Protein AF-A0A537SN67-F1 (afdb_monomer_lite)

Secondary structure (DSSP, 8-state):
---------------PPP--------PPP-PPPPPPPPHHHHHHHHHHHHTT-SPPPPHHHHHHHHHHHHHH-SS---SS--SSHHHHHHHHHHHTTS-HHHHHHHHHHHHTT--SHHHHHHH-HHHHHHHSTTSTTHHHHHHHHHHHHHHHHHHHTTS--SSHHHHHTSTT--HHHHHHHIIIII-

Foldseek 3Di:
DDDDDDDDDDDDDDDDDDPDPPPPPDDPPPPPDPPDDDPVRVVVVVVCVVVVNDDDDDPVRVVVVVVVVCVVPVDDADLADADALLLLLLLLLLCVPHDSVLSNVLSVVVCVQPNFLVSLLVCDLVNQLVSSVSGPPSNQSSVQSNQQSVCCVPPVVRDDDQDQVSQCPRRSGHSVSSVVSNVRRPD

Radius of gyration: 32.55 Å; chains: 1; bounding box: 56×73×98 Å

Structure (mmCIF, N/CA/C/O backbone):
data_AF-A0A537SN67-F1
#
_entry.id   AF-A0A537SN67-F1
#
loop_
_atom_site.group_PDB
_atom_site.id
_atom_site.type_symbol
_atom_site.label_atom_id
_atom_site.label_alt_id
_atom_site.label_comp_id
_atom_site.label_asym_id
_atom_site.label_entity_id
_atom_site.label_seq_id
_atom_site.pdbx_PDB_ins_code
_atom_site.Cartn_x
_atom_site.Cartn_y
_atom_site.Cartn_z
_atom_site.occupancy
_atom_site.B_iso_or_equiv
_atom_site.auth_seq_id
_atom_site.auth_comp_id
_atom_site.auth_asym_id
_atom_site.auth_atom_id
_atom_site.pdbx_PDB_model_num
ATOM 1 N N . MET A 1 1 ? -25.929 -53.565 -78.609 1.00 39.03 1 MET A N 1
ATOM 2 C CA . MET A 1 1 ? -25.139 -54.013 -79.779 1.00 39.03 1 MET A CA 1
ATOM 3 C C . MET A 1 1 ? -23.723 -53.459 -79.636 1.00 39.03 1 MET A C 1
ATOM 5 O O . MET A 1 1 ? -23.599 -52.264 -79.447 1.00 39.03 1 MET A O 1
ATOM 9 N N . ALA A 1 2 ? -22.722 -54.333 -79.431 1.00 38.22 2 ALA A N 1
ATOM 10 C CA . ALA A 1 2 ? -21.562 -54.530 -80.333 1.00 38.22 2 ALA A CA 1
ATOM 11 C C . ALA A 1 2 ? -20.516 -53.381 -80.248 1.00 38.22 2 ALA A C 1
ATOM 13 O O . ALA A 1 2 ? -20.870 -52.252 -80.522 1.00 38.22 2 ALA A O 1
ATOM 14 N N . ARG A 1 3 ? -19.223 -53.515 -79.904 1.00 35.84 3 ARG A N 1
ATOM 15 C CA . ARG A 1 3 ? -18.213 -54.598 -79.804 1.00 35.84 3 ARG A CA 1
ATOM 16 C C . ARG A 1 3 ? -17.117 -54.115 -78.819 1.00 35.84 3 ARG A C 1
ATOM 18 O O . ARG A 1 3 ? -16.744 -52.952 -78.856 1.00 35.84 3 ARG A O 1
ATOM 25 N N . LYS A 1 4 ? -16.708 -54.894 -77.808 1.00 40.19 4 LYS A N 1
ATOM 26 C CA . LYS A 1 4 ? -15.432 -55.654 -77.723 1.00 40.19 4 LYS A CA 1
ATOM 27 C C . LYS A 1 4 ? -14.259 -55.130 -78.577 1.00 40.19 4 LYS A C 1
ATOM 29 O O . LYS A 1 4 ? -14.259 -55.380 -79.774 1.00 40.19 4 LYS A O 1
ATOM 34 N N . THR A 1 5 ? -13.202 -54.635 -77.916 1.00 40.94 5 THR A N 1
ATOM 35 C CA . THR A 1 5 ? -11.788 -54.859 -78.312 1.00 40.94 5 THR A CA 1
ATOM 36 C C . THR A 1 5 ? -10.879 -54.805 -77.061 1.00 40.94 5 THR A C 1
ATOM 38 O O . THR A 1 5 ? -11.238 -54.115 -76.107 1.00 40.94 5 THR A O 1
ATOM 41 N N . PRO A 1 6 ? -9.782 -55.590 -76.981 1.00 47.44 6 PRO A N 1
ATOM 42 C CA . PRO A 1 6 ? -9.340 -56.199 -75.728 1.00 47.44 6 PRO A CA 1
ATOM 43 C C . PRO A 1 6 ? -8.046 -55.636 -75.113 1.00 47.44 6 PRO A C 1
ATOM 45 O O . PRO A 1 6 ? -7.268 -54.911 -75.727 1.00 47.44 6 PRO A O 1
ATOM 48 N N . ARG A 1 7 ? -7.825 -56.096 -73.874 1.00 38.69 7 ARG A N 1
ATOM 49 C CA . ARG A 1 7 ? -6.590 -56.101 -73.077 1.00 38.69 7 ARG A CA 1
ATOM 50 C C . ARG A 1 7 ? -5.308 -56.292 -73.899 1.00 38.69 7 ARG A C 1
ATOM 52 O O . ARG A 1 7 ? -5.177 -57.275 -74.624 1.00 38.69 7 ARG A O 1
ATOM 59 N N . ARG A 1 8 ? -4.294 -55.475 -73.598 1.00 36.38 8 ARG A N 1
ATOM 60 C CA . ARG A 1 8 ? -2.883 -55.795 -73.848 1.00 36.38 8 ARG A CA 1
ATOM 61 C C . ARG A 1 8 ? -2.136 -55.820 -72.517 1.00 36.38 8 ARG A C 1
ATOM 63 O O . ARG A 1 8 ? -2.048 -54.817 -71.818 1.00 36.38 8 ARG A O 1
ATOM 70 N N . ALA A 1 9 ? -1.657 -57.005 -72.153 1.00 43.06 9 ALA A N 1
ATOM 71 C CA . ALA A 1 9 ? -0.788 -57.227 -71.011 1.00 43.06 9 ALA A CA 1
ATOM 72 C C . ALA A 1 9 ? 0.639 -56.774 -71.347 1.00 43.06 9 ALA A C 1
ATOM 74 O O . ALA A 1 9 ? 1.187 -57.167 -72.376 1.00 43.06 9 ALA A O 1
ATOM 75 N N . THR A 1 10 ? 1.269 -56.014 -70.453 1.00 41.34 10 THR A N 1
ATOM 76 C CA . THR A 1 10 ? 2.716 -55.768 -70.479 1.00 41.34 10 THR A CA 1
ATOM 77 C C . THR A 1 10 ? 3.308 -56.007 -69.095 1.00 41.34 10 THR A C 1
ATOM 79 O O . THR A 1 10 ? 3.126 -55.223 -68.171 1.00 41.34 10 THR A O 1
ATOM 82 N N . ARG A 1 11 ? 3.968 -57.168 -69.000 1.00 39.06 11 ARG A N 1
ATOM 83 C CA . ARG A 1 11 ? 5.121 -57.554 -68.168 1.00 39.06 11 ARG A CA 1
ATOM 84 C C . ARG A 1 11 ? 5.431 -56.708 -66.921 1.00 39.06 11 ARG A C 1
ATOM 86 O O . ARG A 1 11 ? 5.915 -55.584 -67.007 1.00 39.06 11 ARG A O 1
ATOM 93 N N . ARG A 1 12 ? 5.322 -57.381 -65.766 1.00 41.31 12 ARG A N 1
ATOM 94 C CA . ARG A 1 12 ? 6.076 -57.119 -64.526 1.00 41.31 12 ARG A CA 1
ATOM 95 C C . ARG A 1 12 ? 7.546 -56.817 -64.846 1.00 41.31 12 ARG A C 1
ATOM 97 O O . ARG A 1 12 ? 8.251 -57.681 -65.358 1.00 41.31 12 ARG A O 1
ATOM 104 N N . SER A 1 13 ? 8.008 -55.641 -64.438 1.00 37.75 13 SER A N 1
ATOM 105 C CA . SER A 1 13 ? 9.406 -55.387 -64.098 1.00 37.75 13 SER A CA 1
ATOM 106 C C . SER A 1 13 ? 9.424 -54.836 -62.677 1.00 37.75 13 SER A C 1
ATOM 108 O O . SER A 1 13 ? 8.844 -53.789 -62.389 1.00 37.75 13 SER A O 1
ATOM 110 N N . ALA A 1 14 ? 9.998 -55.615 -61.763 1.00 42.34 14 ALA A N 1
ATOM 111 C CA . ALA A 1 14 ? 10.123 -55.281 -60.356 1.00 42.34 14 ALA A CA 1
ATOM 112 C C . ALA A 1 14 ? 11.082 -54.094 -60.197 1.00 42.34 14 ALA A C 1
ATOM 114 O O . ALA A 1 14 ? 12.299 -54.245 -60.295 1.00 42.34 14 ALA A O 1
ATOM 115 N N . ARG A 1 15 ? 10.538 -52.901 -59.938 1.00 37.16 15 ARG A N 1
ATOM 116 C CA . ARG A 1 15 ? 11.338 -51.729 -59.578 1.00 37.16 15 ARG A CA 1
ATOM 117 C C . ARG A 1 15 ? 11.555 -51.729 -58.064 1.00 37.16 15 ARG A C 1
ATOM 119 O O . ARG A 1 15 ? 10.638 -51.502 -57.283 1.00 37.16 15 ARG A O 1
ATOM 126 N N . LYS A 1 16 ? 12.789 -52.049 -57.676 1.00 37.72 16 LYS A N 1
ATOM 127 C CA . LYS A 1 16 ? 13.327 -52.048 -56.311 1.00 37.72 16 LYS A CA 1
ATOM 128 C C . LYS A 1 16 ? 13.105 -50.663 -55.678 1.00 37.72 16 LYS A C 1
ATOM 130 O O . LYS A 1 16 ? 13.620 -49.670 -56.187 1.00 37.72 16 LYS A O 1
ATOM 135 N N . ALA A 1 17 ? 12.320 -50.594 -54.604 1.00 41.12 17 ALA A N 1
ATOM 136 C CA . ALA A 1 17 ? 12.091 -49.356 -53.861 1.00 41.12 17 ALA A CA 1
ATOM 137 C C . ALA A 1 17 ? 13.405 -48.872 -53.209 1.00 41.12 17 ALA A C 1
ATOM 139 O O . ALA A 1 17 ? 14.113 -49.688 -52.607 1.00 41.12 17 ALA A O 1
ATOM 140 N N . PRO A 1 18 ? 13.760 -47.578 -53.296 1.00 38.88 18 PRO A N 1
ATOM 141 C CA . PRO A 1 18 ? 14.920 -47.059 -52.589 1.00 38.88 18 PRO A CA 1
ATOM 142 C C . PRO A 1 18 ? 14.617 -47.009 -51.087 1.00 38.88 18 PRO A C 1
ATOM 144 O O . PRO A 1 18 ? 13.662 -46.365 -50.649 1.00 38.88 18 PRO A O 1
ATOM 147 N N . ARG A 1 19 ? 15.448 -47.696 -50.293 1.00 39.50 19 ARG A N 1
ATOM 148 C CA . ARG A 1 19 ? 15.493 -47.572 -48.831 1.00 39.50 19 ARG A CA 1
ATOM 149 C C . ARG A 1 19 ? 15.779 -46.108 -48.478 1.00 39.50 19 ARG A C 1
ATOM 151 O O . ARG A 1 19 ? 16.928 -45.681 -48.537 1.00 39.50 19 ARG A O 1
ATOM 15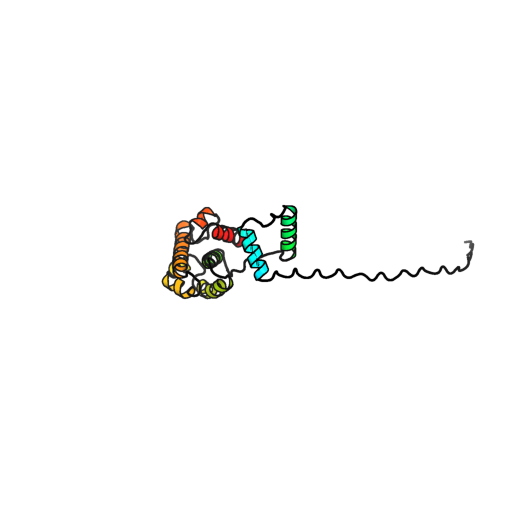8 N N . ARG A 1 20 ? 14.749 -45.339 -48.113 1.00 37.59 20 ARG A N 1
ATOM 159 C CA . ARG A 1 20 ? 14.935 -44.052 -47.432 1.00 37.59 20 ARG A CA 1
ATOM 160 C C . ARG A 1 20 ? 15.276 -44.351 -45.979 1.00 37.59 20 ARG A C 1
ATOM 162 O O . ARG A 1 20 ? 14.452 -44.843 -45.216 1.00 37.59 20 ARG A O 1
ATOM 169 N N . THR A 1 21 ? 16.537 -44.103 -45.664 1.00 37.81 21 THR A N 1
ATOM 170 C CA . THR A 1 21 ? 17.123 -44.017 -44.332 1.00 37.81 21 THR A CA 1
ATOM 171 C C . THR A 1 21 ? 16.185 -43.262 -43.396 1.00 37.81 21 THR A C 1
ATOM 173 O O . THR A 1 21 ? 15.782 -42.136 -43.690 1.00 37.81 21 THR A O 1
ATOM 176 N N . ALA A 1 22 ? 15.833 -43.888 -42.273 1.00 37.50 22 ALA A N 1
ATOM 177 C CA . ALA A 1 22 ? 15.136 -43.226 -41.185 1.00 37.50 22 ALA A CA 1
ATOM 178 C C . ALA A 1 22 ? 15.992 -42.039 -40.718 1.00 37.50 22 ALA A C 1
ATOM 180 O O . ALA A 1 22 ? 17.026 -42.219 -40.079 1.00 37.50 22 ALA A O 1
ATOM 181 N N . GLN A 1 23 ? 15.586 -40.820 -41.076 1.00 41.09 23 GLN A N 1
ATOM 182 C CA . GLN A 1 23 ? 16.089 -39.620 -40.427 1.00 41.09 23 GLN A CA 1
ATOM 183 C C . GLN A 1 23 ? 15.572 -39.658 -38.992 1.00 41.09 23 GLN A C 1
ATOM 185 O O . GLN A 1 23 ? 14.413 -39.357 -38.721 1.00 41.09 23 GLN A O 1
ATOM 190 N N . THR A 1 24 ? 16.436 -40.066 -38.068 1.00 37.88 24 THR A N 1
ATOM 191 C CA . THR A 1 24 ? 16.262 -39.815 -36.641 1.00 37.88 24 THR A CA 1
ATOM 192 C C . THR A 1 24 ? 16.023 -38.323 -36.446 1.00 37.88 24 THR A C 1
ATOM 194 O O . THR A 1 24 ? 16.948 -37.517 -36.562 1.00 37.88 24 THR A O 1
ATOM 197 N N . LEU A 1 25 ? 14.770 -37.961 -36.171 1.00 39.84 25 LEU A N 1
ATOM 198 C CA . LEU A 1 25 ? 14.368 -36.642 -35.704 1.00 39.84 25 LEU A CA 1
ATOM 199 C C . LEU A 1 25 ? 15.180 -36.331 -34.441 1.00 39.84 25 LEU A C 1
ATOM 201 O O . LEU A 1 25 ? 14.896 -36.848 -33.359 1.00 39.84 25 LEU A O 1
ATOM 205 N N . ARG A 1 26 ? 16.231 -35.512 -34.575 1.00 39.78 26 ARG A N 1
ATOM 206 C CA . ARG A 1 26 ? 16.936 -34.953 -33.418 1.00 39.78 26 ARG A CA 1
ATOM 207 C C . ARG A 1 26 ? 15.924 -34.093 -32.671 1.00 39.78 26 ARG A C 1
ATOM 209 O O . ARG A 1 26 ? 15.532 -33.034 -33.155 1.00 39.78 26 ARG A O 1
ATOM 216 N N . ARG A 1 27 ? 15.496 -34.565 -31.497 1.00 37.56 27 ARG A N 1
ATOM 217 C CA . ARG A 1 27 ? 14.732 -33.766 -30.532 1.00 37.56 27 ARG A CA 1
ATOM 218 C C . ARG A 1 27 ? 15.497 -32.452 -30.309 1.00 37.56 27 ARG A C 1
ATOM 220 O O . ARG A 1 27 ? 16.720 -32.512 -30.135 1.00 37.56 27 ARG A O 1
ATOM 227 N N . PRO A 1 28 ? 14.836 -31.282 -30.324 1.00 41.47 28 PRO A N 1
ATOM 228 C CA . PRO A 1 28 ? 15.507 -30.042 -29.970 1.00 41.47 28 PRO A CA 1
ATOM 229 C C . PRO A 1 28 ? 16.057 -30.212 -28.553 1.00 41.47 28 PRO A C 1
ATOM 231 O O . PRO A 1 28 ? 15.323 -30.597 -27.641 1.00 41.47 28 PRO A O 1
ATOM 234 N N . ARG A 1 29 ? 17.370 -30.010 -28.381 1.00 44.22 29 ARG A N 1
ATOM 235 C CA . ARG A 1 29 ? 17.990 -30.001 -27.052 1.00 44.22 29 ARG A CA 1
ATOM 236 C C . ARG A 1 29 ? 17.211 -28.998 -26.208 1.00 44.22 29 ARG A C 1
ATOM 238 O O . ARG A 1 29 ? 17.128 -27.832 -26.594 1.00 44.22 29 ARG A O 1
ATOM 245 N N . ALA A 1 30 ? 16.657 -29.449 -25.084 1.00 43.66 30 ALA A N 1
ATOM 246 C CA . ALA A 1 30 ? 16.215 -28.552 -24.030 1.00 43.66 30 ALA A CA 1
ATOM 247 C C . ALA A 1 30 ? 17.382 -27.598 -23.751 1.00 43.66 30 ALA A C 1
ATOM 249 O O . ALA A 1 30 ? 18.450 -28.036 -23.318 1.00 43.66 30 ALA A O 1
ATOM 250 N N . ARG A 1 31 ? 17.235 -26.317 -24.112 1.00 50.09 31 ARG A N 1
ATOM 251 C CA . ARG A 1 31 ? 18.182 -25.295 -23.667 1.00 50.09 31 ARG A CA 1
ATOM 252 C C . ARG A 1 31 ? 18.112 -25.337 -22.149 1.00 50.09 31 ARG A C 1
ATOM 254 O O . ARG A 1 31 ? 17.032 -25.140 -21.596 1.00 50.09 31 ARG A O 1
ATOM 261 N N . ALA A 1 32 ? 19.234 -25.673 -21.516 1.00 46.72 32 ALA A N 1
ATOM 262 C CA . ALA A 1 32 ? 19.370 -25.610 -20.073 1.00 46.72 32 ALA A CA 1
ATOM 263 C C . ALA A 1 32 ? 18.813 -24.262 -19.601 1.00 46.72 32 ALA A C 1
ATOM 265 O O . ALA A 1 32 ? 19.106 -23.228 -20.214 1.00 46.72 32 ALA A O 1
ATOM 266 N N . ALA A 1 33 ? 17.967 -24.284 -18.568 1.00 48.12 33 ALA A N 1
ATOM 267 C CA . ALA A 1 33 ? 17.607 -23.068 -17.858 1.00 48.12 33 ALA A CA 1
ATOM 268 C C . ALA A 1 33 ? 18.915 -22.335 -17.542 1.00 48.12 33 ALA A C 1
ATOM 270 O O . ALA A 1 33 ? 19.860 -22.971 -17.076 1.00 48.12 33 ALA A O 1
ATOM 271 N N . ALA A 1 34 ? 19.006 -21.052 -17.900 1.00 53.44 34 ALA A N 1
ATOM 272 C CA . ALA A 1 34 ? 20.229 -20.285 -17.709 1.00 53.44 34 ALA A CA 1
ATOM 273 C C . ALA A 1 34 ? 20.680 -20.440 -16.253 1.00 53.44 34 ALA A C 1
ATOM 275 O O . ALA A 1 34 ? 19.927 -20.092 -15.340 1.00 53.44 34 ALA A O 1
ATOM 276 N N . GLU A 1 35 ? 21.865 -21.019 -16.044 1.00 58.19 35 GLU A N 1
ATOM 277 C CA . GLU A 1 35 ? 22.387 -21.217 -14.701 1.00 58.19 35 GLU A CA 1
ATOM 278 C C . GLU A 1 35 ? 22.510 -19.858 -14.023 1.00 58.19 35 GLU A C 1
ATOM 280 O O . GLU A 1 35 ? 23.158 -18.922 -14.499 1.00 58.19 35 GLU A O 1
ATOM 285 N N . LEU A 1 36 ? 21.805 -19.743 -12.908 1.00 58.38 36 LEU A N 1
ATOM 286 C CA . LEU A 1 36 ? 21.813 -18.566 -12.077 1.00 58.38 36 LEU A CA 1
ATOM 287 C C . LEU A 1 36 ? 23.237 -18.354 -11.539 1.00 58.38 36 LEU A C 1
ATOM 289 O O . LEU A 1 36 ? 23.762 -19.212 -10.834 1.00 58.38 36 LEU A O 1
ATOM 293 N N . LYS A 1 37 ? 23.845 -17.197 -11.845 1.00 72.06 37 LYS A N 1
ATOM 294 C CA . LYS A 1 37 ? 25.197 -16.828 -11.381 1.00 72.06 37 LYS A CA 1
ATOM 295 C C . LYS A 1 37 ? 25.352 -17.069 -9.875 1.00 72.06 37 LYS A C 1
ATOM 297 O O . LYS A 1 37 ? 24.409 -16.814 -9.114 1.00 72.06 37 LYS A O 1
ATOM 302 N N . SER A 1 38 ? 26.542 -17.503 -9.454 1.00 77.00 38 SER A N 1
ATOM 303 C CA . SER A 1 38 ? 26.877 -17.671 -8.036 1.00 77.00 38 SER A CA 1
ATOM 304 C C . SER A 1 38 ? 26.725 -16.345 -7.268 1.00 77.00 38 SER A C 1
ATOM 306 O O . SER A 1 38 ? 26.845 -15.275 -7.873 1.00 77.00 38 SER A O 1
ATOM 308 N N . PRO A 1 39 ? 26.478 -16.372 -5.946 1.00 72.94 39 PRO A N 1
ATOM 309 C CA . PRO A 1 39 ? 26.291 -15.157 -5.147 1.00 72.94 39 PRO A CA 1
ATOM 310 C C . PRO A 1 39 ? 27.434 -14.138 -5.291 1.00 72.94 39 PRO A C 1
ATOM 312 O O . PRO A 1 39 ? 27.179 -12.946 -5.447 1.00 72.94 39 PRO A O 1
ATOM 315 N N . ALA A 1 40 ? 28.685 -14.607 -5.347 1.00 76.38 40 ALA A N 1
ATOM 316 C CA . ALA A 1 40 ? 29.858 -13.758 -5.564 1.00 76.38 40 ALA A CA 1
ATOM 317 C C . ALA A 1 40 ? 29.871 -13.114 -6.964 1.00 76.38 40 ALA A C 1
ATOM 319 O O . ALA A 1 40 ? 30.150 -11.926 -7.104 1.00 76.38 40 ALA A O 1
ATOM 320 N N . ALA A 1 41 ? 29.498 -13.869 -8.004 1.00 73.88 41 ALA A N 1
ATOM 321 C CA . ALA A 1 41 ? 29.415 -13.355 -9.370 1.00 73.88 41 ALA A CA 1
ATOM 322 C C . ALA A 1 41 ? 28.243 -12.376 -9.577 1.00 73.88 41 ALA A C 1
ATOM 324 O O . ALA A 1 41 ? 28.301 -11.540 -10.478 1.00 73.88 41 ALA A O 1
ATOM 325 N N . ARG A 1 42 ? 27.183 -12.463 -8.758 1.00 73.25 42 ARG A N 1
ATOM 326 C CA . ARG A 1 42 ? 26.102 -11.462 -8.725 1.00 73.25 42 ARG A CA 1
ATOM 327 C C . ARG A 1 42 ? 26.562 -10.174 -8.055 1.00 73.25 42 ARG A C 1
ATOM 329 O O . ARG A 1 42 ? 26.471 -9.132 -8.680 1.00 73.25 42 ARG A O 1
ATOM 336 N N . SER A 1 43 ? 27.167 -10.271 -6.871 1.00 74.31 43 SER A N 1
ATOM 337 C CA . SER A 1 43 ? 27.717 -9.120 -6.142 1.00 74.31 43 SER A CA 1
ATOM 338 C C . SER A 1 43 ? 28.744 -8.338 -6.977 1.00 74.31 43 SER A C 1
ATOM 340 O O . SER A 1 43 ? 28.657 -7.116 -7.074 1.00 74.31 43 SER A O 1
ATOM 342 N N . ALA A 1 44 ? 29.656 -9.024 -7.675 1.00 74.44 44 ALA A N 1
ATOM 343 C CA . ALA A 1 44 ? 30.598 -8.377 -8.593 1.00 74.44 44 ALA A CA 1
ATOM 344 C C . ALA A 1 44 ? 29.899 -7.681 -9.779 1.00 74.44 44 ALA A C 1
ATOM 346 O O . ALA A 1 44 ? 30.308 -6.595 -10.190 1.00 74.44 44 ALA A O 1
ATOM 347 N N . ALA A 1 45 ? 28.833 -8.281 -10.319 1.00 69.75 45 ALA A N 1
ATOM 348 C CA . ALA A 1 45 ? 28.038 -7.673 -11.383 1.00 69.75 45 ALA A CA 1
ATOM 349 C C . ALA A 1 45 ? 27.238 -6.454 -10.888 1.00 69.75 45 ALA A C 1
ATOM 351 O O . ALA A 1 45 ? 27.159 -5.468 -11.613 1.00 69.75 45 ALA A O 1
ATOM 352 N N . ASP A 1 46 ? 26.708 -6.491 -9.663 1.00 73.69 46 ASP A N 1
ATOM 353 C CA . ASP A 1 46 ? 25.990 -5.375 -9.035 1.00 73.69 46 ASP A CA 1
ATOM 354 C C . ASP A 1 46 ? 26.934 -4.189 -8.773 1.00 73.69 46 ASP A C 1
ATOM 356 O O . ASP A 1 46 ? 26.595 -3.042 -9.066 1.00 73.69 46 ASP A O 1
ATOM 360 N N . HIS A 1 47 ? 28.160 -4.452 -8.305 1.00 72.19 47 HIS A N 1
ATOM 361 C CA . HIS A 1 47 ? 29.194 -3.423 -8.157 1.00 72.19 47 HIS A CA 1
ATOM 362 C C . HIS A 1 47 ? 29.621 -2.817 -9.503 1.00 72.19 47 HIS A C 1
ATOM 364 O O . HIS A 1 47 ? 29.760 -1.599 -9.610 1.00 72.19 47 HIS A O 1
ATOM 370 N N . ALA A 1 48 ? 29.775 -3.637 -10.547 1.00 68.94 48 ALA A N 1
ATOM 371 C CA . ALA A 1 48 ? 30.057 -3.153 -11.898 1.00 68.94 48 ALA A CA 1
ATOM 372 C C . ALA A 1 48 ? 28.887 -2.336 -12.485 1.00 68.94 48 ALA A C 1
ATOM 374 O O . ALA A 1 48 ? 29.116 -1.337 -13.165 1.00 68.94 48 ALA A O 1
ATOM 375 N N . ALA A 1 49 ? 27.638 -2.714 -12.186 1.00 67.75 49 ALA A N 1
ATOM 376 C CA . ALA A 1 49 ? 26.438 -1.957 -12.547 1.00 67.75 49 ALA A CA 1
ATOM 377 C C . ALA A 1 49 ? 26.421 -0.574 -11.905 1.00 67.75 49 ALA A C 1
ATOM 379 O O . ALA A 1 49 ? 26.206 0.423 -12.591 1.00 67.75 49 ALA A O 1
ATOM 380 N N . ALA A 1 50 ? 26.699 -0.516 -10.602 1.00 65.12 50 ALA A N 1
ATOM 381 C CA . ALA A 1 50 ? 26.772 0.731 -9.853 1.00 65.12 50 ALA A CA 1
ATOM 382 C C . ALA A 1 50 ? 27.891 1.656 -10.367 1.00 65.12 50 ALA A C 1
ATOM 384 O O . ALA A 1 50 ? 27.739 2.873 -10.335 1.00 65.12 50 ALA A O 1
ATOM 385 N N . ALA A 1 51 ? 28.979 1.087 -10.895 1.00 75.31 51 ALA A N 1
ATOM 386 C CA . ALA A 1 51 ? 30.070 1.819 -11.538 1.00 75.31 51 ALA A CA 1
ATOM 387 C C . ALA A 1 51 ? 29.787 2.216 -13.005 1.00 75.31 51 ALA A C 1
ATOM 389 O O . ALA A 1 51 ? 30.676 2.734 -13.677 1.00 75.31 51 ALA A O 1
ATOM 390 N N . GLY A 1 52 ? 28.582 1.954 -13.530 1.00 70.38 52 GLY A N 1
ATOM 391 C CA . GLY A 1 52 ? 28.207 2.273 -14.913 1.00 70.38 52 GLY A CA 1
ATOM 392 C C . GLY A 1 52 ? 28.878 1.391 -15.973 1.00 70.38 52 GLY A C 1
ATOM 393 O O . GLY A 1 52 ? 28.794 1.690 -17.160 1.00 70.38 52 GLY A O 1
ATOM 394 N N . ALA A 1 53 ? 29.528 0.299 -15.566 1.00 72.12 53 ALA A N 1
ATOM 395 C CA . ALA A 1 53 ? 30.330 -0.562 -16.435 1.00 72.12 53 ALA A CA 1
ATOM 396 C C . ALA A 1 53 ? 29.532 -1.709 -17.082 1.00 72.12 53 ALA A C 1
ATOM 398 O O . ALA A 1 53 ? 30.113 -2.563 -17.755 1.00 72.12 53 ALA A O 1
ATOM 399 N N . LEU A 1 54 ? 28.209 -1.771 -16.878 1.00 70.94 54 LEU A N 1
ATOM 400 C CA . LEU A 1 54 ? 27.383 -2.753 -17.574 1.00 70.94 54 LEU A CA 1
ATOM 401 C C . LEU A 1 54 ? 27.089 -2.305 -19.013 1.00 70.94 54 LEU A C 1
ATOM 403 O O . LEU A 1 54 ? 26.704 -1.152 -19.227 1.00 70.94 54 LEU A O 1
ATOM 407 N N . PRO A 1 55 ? 27.202 -3.219 -19.994 1.00 78.94 55 PRO A N 1
ATOM 408 C CA . PRO A 1 55 ? 26.800 -2.929 -21.360 1.00 78.94 55 PRO A CA 1
ATOM 409 C C . PRO A 1 55 ? 25.304 -2.605 -21.397 1.00 78.94 55 PRO A C 1
ATOM 411 O O . PRO A 1 55 ? 24.475 -3.372 -20.899 1.00 78.94 55 PRO A O 1
ATOM 414 N N . GLN A 1 56 ? 24.968 -1.456 -21.981 1.00 85.31 56 GLN A N 1
ATOM 415 C CA . GLN A 1 56 ? 23.583 -1.057 -22.214 1.00 85.31 56 GLN A CA 1
ATOM 416 C C . GLN A 1 56 ? 22.976 -1.957 -23.289 1.00 85.31 56 GLN A C 1
ATOM 418 O O . GLN A 1 56 ? 23.602 -2.198 -24.321 1.00 85.31 56 GLN A O 1
ATOM 423 N N . TRP A 1 57 ? 21.767 -2.460 -23.047 1.00 91.06 57 TRP A N 1
ATOM 424 C CA . TRP A 1 57 ? 21.066 -3.274 -24.036 1.00 91.06 57 TRP A CA 1
ATOM 425 C C . TRP A 1 57 ? 20.622 -2.417 -25.216 1.00 91.06 57 TRP A C 1
ATOM 427 O O . TRP A 1 57 ? 20.134 -1.299 -25.052 1.00 91.06 57 TRP A O 1
ATOM 437 N N . THR A 1 58 ? 20.750 -2.976 -26.411 1.00 94.50 58 THR A N 1
ATOM 438 C CA . THR A 1 58 ? 20.141 -2.421 -27.618 1.00 94.50 58 THR A CA 1
ATOM 439 C C . THR A 1 58 ? 18.618 -2.549 -27.556 1.00 94.50 58 THR A C 1
ATOM 441 O O . THR A 1 58 ? 18.074 -3.413 -26.863 1.00 94.50 58 THR A O 1
ATOM 444 N N . THR A 1 59 ? 17.903 -1.740 -28.340 1.00 95.06 59 THR A N 1
ATOM 445 C CA . THR A 1 59 ? 16.440 -1.845 -28.468 1.00 95.06 59 THR A CA 1
ATOM 446 C C . THR A 1 59 ? 15.999 -3.263 -28.848 1.00 95.06 59 THR A C 1
ATOM 448 O O . THR A 1 59 ? 15.067 -3.789 -28.249 1.00 95.06 59 THR A O 1
ATOM 451 N N . ALA A 1 60 ? 16.720 -3.924 -29.762 1.00 96.12 60 ALA A N 1
ATOM 452 C CA . ALA A 1 60 ? 16.417 -5.291 -30.187 1.00 96.12 60 ALA A CA 1
ATOM 453 C C . ALA A 1 60 ? 16.561 -6.318 -29.046 1.00 96.12 60 ALA A C 1
ATOM 455 O O . ALA A 1 60 ? 15.773 -7.258 -28.944 1.00 96.12 60 ALA A O 1
ATOM 456 N N . GLU A 1 61 ? 17.547 -6.143 -28.162 1.00 96.06 61 GLU A N 1
ATOM 457 C CA . GLU A 1 61 ? 17.718 -7.003 -26.986 1.00 96.06 61 GLU A CA 1
ATOM 458 C C . GLU A 1 61 ? 16.614 -6.774 -25.948 1.00 96.06 61 GLU A C 1
ATOM 460 O O . GLU A 1 61 ? 16.098 -7.741 -25.383 1.00 96.06 61 GLU A O 1
ATOM 465 N N . ILE A 1 62 ? 16.210 -5.516 -25.735 1.00 96.06 62 ILE A N 1
ATOM 466 C CA . ILE A 1 62 ? 15.083 -5.158 -24.863 1.00 96.06 62 ILE A CA 1
ATOM 467 C C . ILE A 1 62 ? 13.786 -5.790 -25.389 1.00 96.06 62 ILE A C 1
ATOM 469 O O . ILE A 1 62 ? 13.075 -6.457 -24.635 1.00 96.06 62 ILE A O 1
ATOM 473 N N . GLU A 1 63 ? 13.496 -5.649 -26.682 1.00 97.12 63 GLU A N 1
ATOM 474 C CA . GLU A 1 63 ? 12.320 -6.245 -27.327 1.00 97.12 63 GLU A CA 1
ATOM 475 C C . GLU A 1 63 ? 12.312 -7.774 -27.217 1.00 97.12 63 GLU A C 1
ATOM 477 O O . GLU A 1 63 ? 11.299 -8.370 -26.839 1.00 97.12 63 GLU A O 1
ATOM 482 N N . GLU A 1 64 ? 13.449 -8.424 -27.478 1.00 97.62 64 GLU A N 1
ATOM 483 C CA . GLU A 1 64 ? 13.581 -9.875 -27.337 1.00 97.62 64 GLU A CA 1
ATOM 484 C C . GLU A 1 64 ? 13.382 -10.325 -25.880 1.00 97.62 64 GLU A C 1
ATOM 486 O O . GLU A 1 64 ? 12.759 -11.364 -25.632 1.00 97.62 64 GLU A O 1
ATOM 491 N N . ALA A 1 65 ? 13.853 -9.548 -24.900 1.00 96.56 65 ALA A N 1
ATOM 492 C CA . ALA A 1 65 ? 13.611 -9.827 -23.489 1.00 96.56 65 ALA A CA 1
ATOM 493 C C . ALA A 1 65 ? 12.119 -9.735 -23.138 1.00 96.56 65 ALA A C 1
ATOM 495 O O . ALA A 1 65 ? 11.566 -10.685 -22.577 1.00 96.56 65 ALA A O 1
ATOM 496 N N . PHE A 1 66 ? 11.434 -8.658 -23.535 1.00 96.50 66 PHE A N 1
ATOM 497 C CA . PHE A 1 66 ? 9.994 -8.512 -23.302 1.00 96.50 66 PHE A CA 1
ATOM 498 C C . PHE A 1 66 ? 9.170 -9.582 -24.030 1.00 96.50 66 PHE A C 1
ATOM 500 O O . PHE A 1 66 ? 8.212 -10.106 -23.455 1.00 96.50 66 PHE A O 1
ATOM 507 N N . ARG A 1 67 ? 9.570 -9.998 -25.241 1.00 97.31 67 ARG A N 1
ATOM 508 C CA . ARG A 1 67 ? 8.950 -11.130 -25.950 1.00 97.31 67 ARG A CA 1
ATOM 509 C C . ARG A 1 67 ? 9.043 -12.420 -25.132 1.00 97.31 67 ARG A C 1
ATOM 511 O O . ARG A 1 67 ? 8.059 -13.154 -25.027 1.00 97.31 67 ARG A O 1
ATOM 518 N N . ARG A 1 68 ? 10.205 -12.702 -24.531 1.00 97.81 68 ARG A N 1
ATOM 519 C CA . ARG A 1 68 ? 10.404 -13.880 -23.667 1.00 97.81 68 ARG A CA 1
ATOM 520 C C . ARG A 1 68 ? 9.621 -13.782 -22.363 1.00 97.81 68 ARG A C 1
ATOM 522 O O . ARG A 1 68 ? 9.029 -14.780 -21.962 1.00 97.81 68 ARG A O 1
ATOM 529 N N . PHE A 1 69 ? 9.572 -12.611 -21.730 1.00 97.25 69 PHE A N 1
ATOM 530 C CA . PHE A 1 69 ? 8.771 -12.401 -20.521 1.00 97.25 69 PHE A CA 1
ATOM 531 C C . PHE A 1 69 ? 7.285 -12.630 -20.787 1.00 97.25 69 PHE A C 1
ATOM 533 O O . PHE A 1 69 ? 6.659 -13.395 -20.058 1.00 97.25 69 PHE A O 1
ATOM 540 N N . LYS A 1 70 ? 6.753 -12.075 -21.883 1.00 95.75 70 LYS A N 1
ATOM 541 C CA . LYS A 1 70 ? 5.365 -12.299 -22.307 1.00 95.75 70 LYS A CA 1
ATOM 542 C C . LYS A 1 70 ? 5.078 -13.773 -22.601 1.00 95.75 70 LYS A C 1
ATOM 544 O O . LYS A 1 70 ? 4.021 -14.269 -22.236 1.00 95.75 70 LYS A O 1
ATOM 549 N N . ALA A 1 71 ? 6.011 -14.492 -23.228 1.00 96.38 71 ALA A N 1
ATOM 550 C CA . ALA A 1 71 ? 5.851 -15.927 -23.473 1.00 96.38 71 ALA A CA 1
ATOM 551 C C . ALA A 1 71 ? 5.868 -16.759 -22.175 1.00 96.38 71 ALA A C 1
ATOM 553 O O . ALA A 1 71 ? 5.150 -17.749 -22.079 1.00 96.38 71 ALA A O 1
ATOM 554 N N . ALA A 1 72 ? 6.679 -16.369 -21.186 1.00 96.88 72 ALA A N 1
ATOM 555 C CA . ALA A 1 72 ? 6.792 -17.074 -19.910 1.00 96.88 72 ALA A CA 1
ATOM 556 C C . ALA A 1 72 ? 5.621 -16.782 -18.955 1.00 96.88 72 ALA A C 1
ATOM 558 O O . ALA A 1 72 ? 5.165 -17.679 -18.250 1.00 96.88 72 ALA A O 1
ATOM 559 N N . ARG A 1 73 ? 5.142 -15.533 -18.915 1.00 93.88 73 ARG A N 1
ATOM 560 C CA . ARG A 1 73 ? 3.999 -15.084 -18.106 1.00 93.88 73 ARG A CA 1
ATOM 561 C C . ARG A 1 73 ? 3.125 -14.153 -18.961 1.00 93.88 73 ARG A C 1
ATOM 563 O O . ARG A 1 73 ? 3.369 -12.949 -18.961 1.00 93.88 73 ARG A O 1
ATOM 570 N N . PRO A 1 74 ? 2.131 -14.693 -19.693 1.00 93.81 74 PRO A N 1
ATOM 571 C CA . PRO A 1 74 ? 1.277 -13.899 -20.583 1.00 93.81 74 PRO A CA 1
ATOM 572 C C . PRO A 1 74 ? 0.449 -12.831 -19.862 1.00 93.81 74 PRO A C 1
ATOM 574 O O . PRO A 1 74 ? 0.259 -11.742 -20.395 1.00 93.81 74 PRO A O 1
ATOM 577 N N . GLU A 1 75 ? 0.005 -13.137 -18.642 1.00 90.31 75 GLU A N 1
ATOM 578 C CA . GLU A 1 75 ? -0.804 -12.256 -17.796 1.00 90.31 75 GLU A CA 1
ATOM 579 C C . GLU A 1 75 ? -0.143 -12.120 -16.415 1.00 90.31 75 GLU A C 1
ATOM 581 O O . GLU A 1 75 ? -0.537 -12.799 -15.460 1.00 90.31 75 GLU A O 1
ATOM 586 N N . PRO A 1 76 ? 0.927 -11.314 -16.286 1.00 90.00 76 PRO A N 1
ATOM 587 C CA . PRO A 1 76 ? 1.543 -11.075 -14.991 1.00 90.00 76 PRO A CA 1
ATOM 588 C C . PRO A 1 76 ? 0.563 -10.312 -14.090 1.00 90.00 76 PRO A C 1
ATOM 590 O O . PRO A 1 76 ? -0.032 -9.320 -14.503 1.00 90.00 76 PRO A O 1
ATOM 593 N N . LYS A 1 77 ? 0.407 -10.775 -12.848 1.00 89.19 77 LYS A N 1
ATOM 594 C CA . LYS A 1 77 ? -0.443 -10.151 -11.825 1.00 89.19 77 LYS A CA 1
ATOM 595 C C . LYS A 1 77 ? 0.409 -9.765 -10.619 1.00 89.19 77 LYS A C 1
ATOM 597 O O . LYS A 1 77 ? 1.435 -10.402 -10.372 1.00 89.19 77 LYS A O 1
ATOM 602 N N . GLY A 1 78 ? -0.011 -8.728 -9.896 1.00 89.50 78 GLY A N 1
ATOM 603 C CA . GLY A 1 78 ? 0.593 -8.369 -8.612 1.00 89.50 78 GLY A CA 1
ATOM 604 C C . GLY A 1 78 ? 0.380 -9.464 -7.562 1.00 89.50 78 GLY A C 1
ATOM 605 O O . GLY A 1 78 ? -0.563 -10.246 -7.665 1.00 89.50 78 GLY A O 1
ATOM 606 N N . GLU A 1 79 ? 1.259 -9.518 -6.561 1.00 94.31 79 GLU A N 1
ATOM 607 C CA . GLU A 1 79 ? 1.236 -10.555 -5.514 1.00 94.31 79 GLU A CA 1
ATOM 608 C C . GLU A 1 79 ? 0.479 -10.119 -4.251 1.00 94.31 79 GLU A C 1
ATOM 610 O O . GLU A 1 79 ? 0.159 -10.946 -3.400 1.00 94.31 79 GLU A O 1
ATOM 615 N N . LEU A 1 80 ? 0.175 -8.825 -4.121 1.00 97.25 80 LEU A N 1
ATOM 616 C CA . LEU A 1 80 ? -0.551 -8.279 -2.979 1.00 97.25 80 LEU A CA 1
ATOM 617 C C . LEU A 1 80 ? -2.031 -8.665 -3.036 1.00 97.25 80 LEU A C 1
ATOM 619 O O . LEU A 1 80 ? -2.730 -8.342 -3.998 1.00 97.25 80 LEU A O 1
ATOM 623 N N . GLU A 1 81 ? -2.519 -9.305 -1.980 1.00 96.69 81 GLU A N 1
ATOM 624 C CA . GLU A 1 81 ? -3.919 -9.702 -1.851 1.00 96.69 81 GLU A CA 1
ATOM 625 C C . GLU A 1 81 ? -4.801 -8.491 -1.527 1.00 96.69 81 GLU A C 1
ATOM 627 O O . GLU A 1 81 ? -4.537 -7.721 -0.600 1.00 96.69 81 GLU A O 1
ATOM 632 N N . HIS A 1 82 ? -5.863 -8.321 -2.310 1.00 97.12 82 HIS A N 1
ATOM 633 C CA . HIS A 1 82 ? -6.820 -7.227 -2.192 1.00 97.12 82 HIS A CA 1
ATOM 634 C C . HIS A 1 82 ? -8.170 -7.644 -2.787 1.00 97.12 82 HIS A C 1
ATOM 636 O O . HIS A 1 82 ? -8.238 -8.546 -3.620 1.00 97.12 82 HIS A O 1
ATOM 642 N N . ILE A 1 83 ? -9.244 -6.978 -2.364 1.00 95.88 83 ILE A N 1
ATOM 643 C CA . ILE A 1 83 ? -10.624 -7.278 -2.795 1.00 95.88 83 ILE A CA 1
ATOM 644 C C . ILE A 1 83 ? -11.277 -6.119 -3.553 1.00 95.88 83 ILE A C 1
ATOM 646 O O . ILE A 1 83 ? -12.284 -6.298 -4.229 1.00 95.88 83 ILE A O 1
ATOM 650 N N . ASN A 1 84 ? -10.723 -4.914 -3.423 1.00 97.50 84 ASN A N 1
ATOM 651 C CA . ASN A 1 84 ? -11.225 -3.688 -4.033 1.00 97.50 84 ASN A CA 1
ATOM 652 C C . ASN A 1 84 ? -10.075 -2.658 -4.175 1.00 97.50 84 ASN A C 1
ATOM 654 O O . ASN A 1 84 ? -8.997 -2.866 -3.604 1.00 97.50 84 ASN A O 1
ATOM 658 N N . PRO A 1 85 ? -10.272 -1.532 -4.887 1.00 98.25 85 PRO A N 1
ATOM 659 C CA . PRO A 1 85 ? -9.222 -0.525 -5.073 1.00 98.25 85 PRO A CA 1
ATOM 660 C C . PRO A 1 85 ? -8.666 0.069 -3.770 1.00 98.25 85 PRO A C 1
ATOM 662 O O . PRO A 1 85 ? -7.479 0.382 -3.691 1.00 98.25 85 PRO A O 1
ATOM 665 N N . PHE A 1 86 ? -9.493 0.211 -2.730 1.00 98.69 86 PHE A N 1
ATOM 666 C CA . PHE A 1 86 ? -9.052 0.757 -1.444 1.00 98.69 86 PHE A CA 1
ATOM 667 C C . PHE A 1 86 ? -8.128 -0.211 -0.701 1.00 98.69 86 PHE A C 1
ATOM 669 O O . PHE A 1 86 ? -7.046 0.170 -0.262 1.00 98.69 86 PHE A O 1
ATOM 676 N N . THR A 1 87 ? -8.508 -1.483 -0.615 1.00 98.50 87 THR A N 1
ATOM 677 C CA . THR A 1 87 ? -7.671 -2.528 -0.008 1.00 98.50 87 THR A CA 1
ATOM 678 C C . THR A 1 87 ? -6.366 -2.736 -0.778 1.00 98.50 87 THR A C 1
ATOM 680 O O . THR A 1 87 ? -5.330 -2.941 -0.147 1.00 98.50 87 THR A O 1
ATOM 683 N N . LEU A 1 88 ? -6.361 -2.567 -2.110 1.00 98.44 88 LEU A N 1
ATOM 684 C CA . LEU A 1 88 ? -5.122 -2.510 -2.894 1.00 98.44 88 LEU A CA 1
ATOM 685 C C . LEU A 1 88 ? -4.246 -1.328 -2.466 1.00 98.44 88 LEU A C 1
ATOM 687 O O . LEU A 1 88 ? -3.068 -1.520 -2.176 1.00 98.44 88 LEU A O 1
ATOM 691 N N . LEU A 1 89 ? -4.805 -0.115 -2.410 1.00 98.62 89 LEU A N 1
ATOM 692 C CA . LEU A 1 89 ? -4.069 1.079 -1.988 1.00 98.62 89 LEU A CA 1
ATOM 693 C C . LEU A 1 89 ? -3.428 0.872 -0.608 1.00 98.62 89 LEU A C 1
ATOM 695 O O . LEU A 1 89 ? -2.237 1.131 -0.435 1.00 98.62 89 LEU A O 1
ATOM 699 N N . VAL A 1 90 ? -4.189 0.340 0.351 1.00 98.56 90 VAL A N 1
ATOM 700 C CA . VAL A 1 90 ? -3.685 0.011 1.689 1.00 98.56 90 VAL A CA 1
ATOM 701 C C . VAL A 1 90 ? -2.544 -1.008 1.612 1.00 98.56 90 VAL A C 1
ATOM 703 O O . VAL A 1 90 ? -1.492 -0.781 2.209 1.00 98.56 90 VAL A O 1
ATOM 706 N N . ALA A 1 91 ? -2.703 -2.097 0.855 1.00 98.50 91 ALA A N 1
ATOM 707 C CA . ALA A 1 91 ? -1.672 -3.124 0.709 1.00 98.50 91 ALA A CA 1
ATOM 708 C C . ALA A 1 91 ? -0.370 -2.564 0.103 1.00 98.50 91 ALA A C 1
ATOM 710 O O . ALA A 1 91 ? 0.719 -2.860 0.597 1.00 98.50 91 ALA A O 1
ATOM 711 N N . VAL A 1 92 ? -0.460 -1.696 -0.910 1.00 98.00 92 VAL A N 1
ATOM 712 C CA . VAL A 1 92 ? 0.715 -1.075 -1.547 1.00 98.00 92 VAL A CA 1
ATOM 713 C C . VAL A 1 92 ? 1.395 -0.070 -0.609 1.00 98.00 92 VAL A C 1
ATOM 715 O O . VAL A 1 92 ? 2.621 -0.011 -0.547 1.00 98.00 92 VAL A O 1
ATOM 718 N N . VAL A 1 93 ? 0.639 0.701 0.180 1.00 98.19 93 VAL A N 1
ATOM 719 C CA . VAL A 1 93 ? 1.227 1.577 1.214 1.00 98.19 93 VAL A CA 1
ATOM 720 C C . VAL A 1 93 ? 1.949 0.748 2.286 1.00 98.19 93 VAL A C 1
ATOM 722 O O . VAL A 1 93 ? 3.028 1.121 2.756 1.00 98.19 93 VAL A O 1
ATOM 725 N N . LEU A 1 94 ? 1.397 -0.412 2.653 1.00 98.12 94 LEU A N 1
ATOM 726 C CA . LEU A 1 94 ? 2.020 -1.328 3.607 1.00 98.12 94 LEU A CA 1
ATOM 727 C C . LEU A 1 94 ? 3.277 -2.020 3.061 1.00 98.12 94 LEU A C 1
ATOM 729 O O . LEU A 1 94 ? 4.168 -2.322 3.861 1.00 98.12 94 LEU A O 1
ATOM 733 N N . SER A 1 95 ? 3.392 -2.228 1.746 1.00 96.56 95 SER A N 1
ATOM 734 C CA . SER A 1 95 ? 4.534 -2.916 1.123 1.00 96.56 95 SER A CA 1
ATOM 735 C C . SER A 1 95 ? 5.814 -2.077 1.070 1.00 96.56 95 SER A C 1
ATOM 737 O O . SER A 1 95 ? 6.901 -2.615 0.859 1.00 96.56 95 SER A O 1
ATOM 739 N N . ALA A 1 96 ? 5.738 -0.769 1.342 1.00 92.50 96 ALA A N 1
ATOM 740 C CA . ALA A 1 96 ? 6.921 0.080 1.447 1.00 92.50 96 ALA A CA 1
ATOM 741 C C . ALA A 1 96 ? 7.915 -0.486 2.481 1.00 92.50 96 ALA A C 1
ATOM 743 O O . ALA A 1 96 ? 7.616 -0.533 3.676 1.00 92.50 96 ALA A O 1
ATOM 744 N N . GLN A 1 97 ? 9.094 -0.923 2.025 1.00 93.06 97 GLN A N 1
ATOM 745 C CA . GLN A 1 97 ? 10.116 -1.581 2.859 1.00 93.06 97 GLN A CA 1
ATOM 746 C C . GLN A 1 97 ? 9.585 -2.810 3.629 1.00 93.06 97 GLN A C 1
ATOM 748 O O . GLN A 1 97 ? 9.984 -3.074 4.762 1.00 93.06 97 GLN A O 1
ATOM 753 N N . ALA A 1 98 ? 8.665 -3.556 3.020 1.00 94.62 98 ALA A N 1
ATOM 754 C CA . ALA A 1 98 ? 8.175 -4.840 3.499 1.00 94.62 98 ALA A CA 1
ATOM 755 C C . ALA A 1 98 ? 8.124 -5.840 2.335 1.00 94.62 98 ALA A C 1
ATOM 757 O O . ALA A 1 98 ?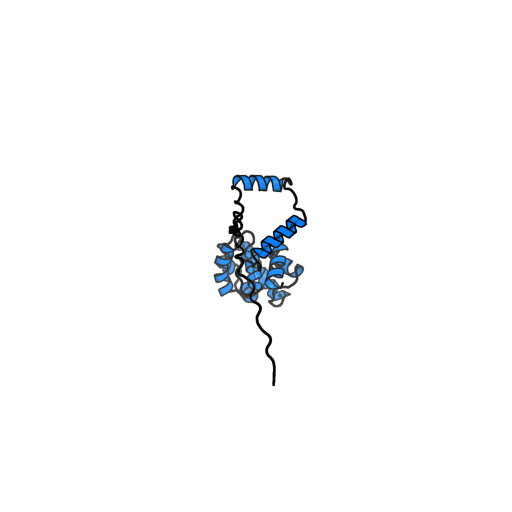 8.259 -5.464 1.173 1.00 94.62 98 ALA A O 1
ATOM 758 N N . THR A 1 99 ? 7.960 -7.121 2.649 1.00 95.62 99 THR A N 1
ATOM 759 C CA . THR A 1 99 ? 7.739 -8.157 1.637 1.00 95.62 99 THR A CA 1
ATOM 760 C C . THR A 1 99 ? 6.246 -8.355 1.413 1.00 95.62 99 THR A C 1
ATOM 762 O O . THR A 1 99 ? 5.465 -8.253 2.362 1.00 95.62 99 THR A O 1
ATOM 765 N N . ASP A 1 100 ? 5.855 -8.710 0.191 1.00 96.38 100 ASP A N 1
ATOM 766 C CA . ASP A 1 100 ? 4.450 -8.976 -0.147 1.00 96.38 100 ASP A CA 1
ATOM 767 C C . ASP A 1 100 ? 3.870 -10.096 0.733 1.00 96.38 100 ASP A C 1
ATOM 769 O O . ASP A 1 10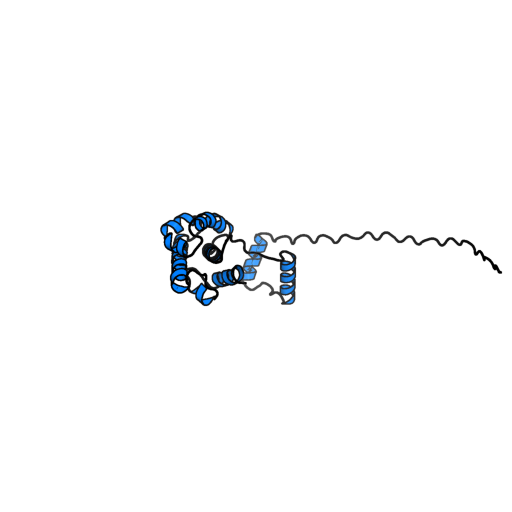0 ? 2.780 -9.957 1.281 1.00 96.38 100 ASP A O 1
ATOM 773 N N . ALA A 1 101 ? 4.660 -11.137 1.024 1.00 96.75 101 ALA A N 1
ATOM 774 C CA . ALA A 1 101 ? 4.289 -12.186 1.977 1.00 96.75 101 ALA A CA 1
ATOM 775 C C . ALA A 1 101 ? 4.022 -11.655 3.402 1.00 96.75 101 ALA A C 1
ATOM 777 O O . ALA A 1 101 ? 3.107 -12.117 4.084 1.00 96.75 101 ALA A O 1
ATOM 778 N N . GLY A 1 102 ? 4.811 -10.683 3.871 1.00 96.19 102 GLY A N 1
ATOM 779 C CA . GLY A 1 102 ? 4.601 -10.046 5.171 1.00 96.19 102 GLY A CA 1
ATOM 780 C C . GLY A 1 102 ? 3.334 -9.189 5.204 1.00 96.19 102 GLY A C 1
ATOM 781 O O . GLY A 1 102 ? 2.631 -9.180 6.215 1.00 96.19 102 GLY A O 1
ATOM 782 N N . VAL A 1 103 ? 3.022 -8.511 4.095 1.00 98.12 103 VAL A N 1
ATOM 783 C CA . VAL A 1 103 ? 1.791 -7.727 3.935 1.00 98.12 103 VAL A CA 1
ATOM 784 C C . VAL A 1 103 ? 0.571 -8.646 3.906 1.00 98.12 103 VAL A C 1
ATOM 786 O O . VAL A 1 103 ? -0.315 -8.471 4.739 1.00 98.12 103 VAL A O 1
ATOM 789 N N . ASN A 1 104 ? 0.572 -9.677 3.057 1.00 98.19 104 ASN A N 1
ATOM 790 C CA . ASN A 1 104 ? -0.530 -10.638 2.917 1.00 98.19 104 ASN A CA 1
ATOM 791 C C . ASN A 1 104 ? -0.794 -11.442 4.201 1.00 98.19 104 ASN A C 1
ATOM 793 O O . ASN A 1 104 ? -1.889 -11.946 4.412 1.00 98.19 104 ASN A O 1
ATOM 797 N N . LYS A 1 105 ? 0.180 -11.537 5.115 1.00 97.25 105 LYS A N 1
ATOM 798 C CA . LYS A 1 105 ? -0.047 -12.120 6.445 1.00 97.25 105 LYS A CA 1
ATOM 799 C C . LYS A 1 105 ? -0.831 -11.191 7.382 1.00 97.25 105 LYS A C 1
ATOM 801 O O . LYS A 1 105 ? -1.548 -11.673 8.255 1.00 97.25 105 LYS A O 1
ATOM 806 N N . ALA A 1 106 ? -0.665 -9.875 7.253 1.00 96.50 106 ALA A N 1
ATOM 807 C CA . ALA A 1 106 ? -1.271 -8.891 8.152 1.00 96.50 106 ALA A CA 1
ATOM 808 C C . ALA A 1 106 ? -2.619 -8.363 7.638 1.00 96.50 106 ALA A C 1
ATOM 810 O O . ALA A 1 106 ? -3.530 -8.105 8.428 1.00 96.50 106 ALA A O 1
ATOM 811 N N . THR A 1 107 ? -2.759 -8.198 6.321 1.00 97.88 107 THR A N 1
ATOM 812 C CA . THR A 1 107 ? -3.938 -7.585 5.702 1.00 97.88 107 THR A CA 1
ATOM 813 C C . THR A 1 107 ? -5.255 -8.338 5.917 1.00 97.88 107 THR A C 1
ATOM 815 O O . THR A 1 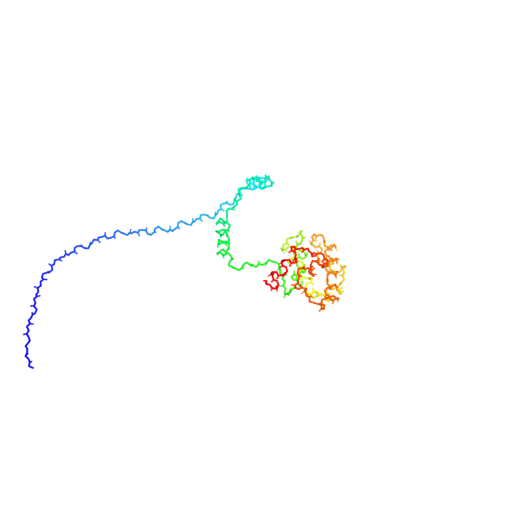107 ? -6.249 -7.639 6.098 1.00 97.88 107 THR A O 1
ATOM 818 N N . PRO A 1 108 ? -5.337 -9.684 6.013 1.00 98.12 108 PRO A N 1
ATOM 819 C CA . PRO A 1 108 ? -6.618 -10.363 6.223 1.00 98.12 108 PRO A CA 1
ATOM 820 C C . PRO A 1 108 ? -7.316 -9.934 7.519 1.00 98.12 108 PRO A C 1
ATOM 822 O O . PRO A 1 108 ? -8.508 -9.635 7.518 1.00 98.12 108 PRO A O 1
ATOM 825 N N . ALA A 1 109 ? -6.564 -9.826 8.621 1.00 97.50 109 ALA A N 1
ATOM 826 C CA . ALA A 1 109 ? -7.105 -9.384 9.906 1.00 97.50 109 ALA A CA 1
ATOM 827 C C . ALA A 1 109 ? -7.521 -7.905 9.887 1.00 97.50 109 ALA A C 1
ATOM 829 O O . ALA A 1 109 ? -8.484 -7.526 10.550 1.00 97.50 109 ALA A O 1
ATOM 830 N N . LEU A 1 110 ? -6.804 -7.070 9.128 1.00 98.25 110 LEU A N 1
ATOM 831 C CA . LEU A 1 110 ? -7.141 -5.661 8.950 1.00 98.25 110 LEU A CA 1
ATOM 832 C C . LEU A 1 110 ? -8.401 -5.485 8.095 1.00 98.25 110 LEU A C 1
ATOM 834 O O . LEU A 1 110 ? -9.319 -4.776 8.496 1.00 98.25 110 LEU A O 1
ATOM 838 N N . PH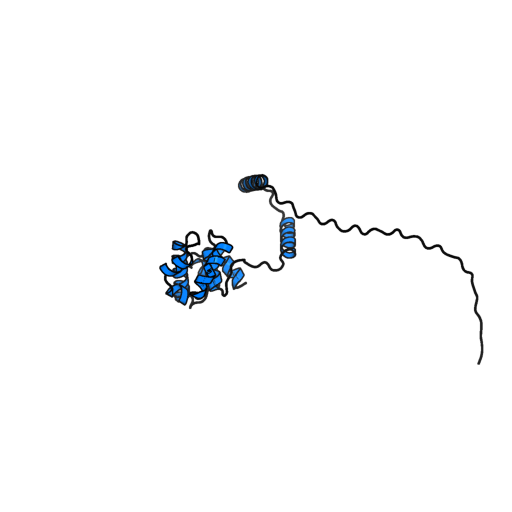E A 1 111 ? -8.474 -6.147 6.943 1.00 98.38 111 PHE A N 1
ATOM 839 C CA . PHE A 1 111 ? -9.583 -6.004 5.999 1.00 98.38 111 PHE A CA 1
ATOM 840 C C . PHE A 1 111 ? -10.872 -6.650 6.500 1.00 98.38 111 PHE A C 1
ATOM 842 O O . PHE A 1 111 ? -11.947 -6.160 6.177 1.00 98.38 111 PHE A O 1
ATOM 849 N N . ALA A 1 112 ? -10.793 -7.656 7.376 1.00 98.12 112 ALA A N 1
ATOM 850 C CA . ALA A 1 112 ? -11.970 -8.192 8.057 1.00 98.12 112 ALA A CA 1
ATOM 851 C C . ALA A 1 112 ? -12.736 -7.131 8.874 1.00 98.12 112 ALA A C 1
ATOM 853 O O . ALA A 1 112 ? -13.942 -7.263 9.071 1.00 98.12 112 ALA A O 1
ATOM 854 N N . VAL A 1 113 ? -12.051 -6.083 9.352 1.00 97.94 113 VAL A N 1
ATOM 855 C CA . VAL A 1 113 ? -12.661 -5.009 10.155 1.00 97.94 113 VAL A CA 1
ATOM 856 C C . VAL A 1 113 ? -12.696 -3.653 9.444 1.00 97.94 113 VAL A C 1
ATOM 858 O O . VAL A 1 113 ? -13.526 -2.815 9.788 1.00 97.94 113 VAL A O 1
ATOM 861 N N . ALA A 1 114 ? -11.821 -3.422 8.461 1.00 98.06 114 ALA A N 1
ATOM 862 C CA . ALA A 1 114 ? -11.672 -2.146 7.763 1.00 98.06 114 ALA A CA 1
ATOM 863 C C . ALA A 1 114 ? -11.266 -2.320 6.287 1.00 98.06 114 ALA A C 1
ATOM 865 O O . ALA A 1 114 ? -10.122 -2.094 5.896 1.00 98.06 114 ALA A O 1
ATOM 866 N N . ASP A 1 115 ? -12.232 -2.700 5.455 1.00 98.31 115 ASP A N 1
ATOM 867 C CA . ASP A 1 115 ? -12.118 -2.865 3.996 1.00 98.31 115 ASP A CA 1
ATOM 868 C C . ASP A 1 115 ? -12.568 -1.641 3.174 1.00 98.31 115 ASP A C 1
ATOM 870 O O . ASP A 1 115 ? -12.567 -1.684 1.941 1.00 98.31 115 ASP A O 1
ATOM 874 N N . THR A 1 116 ? -12.954 -0.556 3.847 1.00 98.69 116 THR A N 1
ATOM 875 C CA . THR A 1 116 ? -13.437 0.704 3.256 1.00 98.69 116 THR A CA 1
ATOM 876 C C . THR A 1 116 ? -12.773 1.902 3.942 1.00 98.69 116 THR A C 1
ATOM 878 O O . THR A 1 116 ? -12.377 1.778 5.113 1.00 98.69 116 THR A O 1
ATOM 881 N N . PRO A 1 117 ? -12.641 3.057 3.260 1.00 98.62 117 PRO A N 1
ATOM 882 C CA . PRO A 1 117 ? -12.080 4.269 3.858 1.00 98.62 117 PRO A CA 1
ATOM 883 C C . PRO A 1 117 ? -12.781 4.672 5.159 1.00 98.62 117 PRO A C 1
ATOM 885 O O . PRO A 1 117 ? -12.122 4.982 6.147 1.00 98.62 117 PRO A O 1
ATOM 888 N N . GLU A 1 118 ? -14.108 4.591 5.204 1.00 98.62 118 GLU A N 1
ATOM 889 C CA . GLU A 1 118 ? -14.922 4.968 6.358 1.00 98.62 118 GLU A CA 1
ATOM 890 C C . GLU A 1 118 ? -14.602 4.081 7.561 1.00 98.62 118 GLU A C 1
ATOM 892 O O . GLU A 1 118 ? -14.312 4.582 8.651 1.00 98.62 118 GLU A O 1
ATOM 897 N N . LYS A 1 119 ? -14.577 2.755 7.361 1.00 98.62 119 LYS A N 1
ATOM 898 C CA . LYS A 1 119 ? -14.237 1.809 8.430 1.00 98.62 119 LYS A CA 1
ATOM 899 C C . LYS A 1 119 ? -12.796 1.997 8.903 1.00 98.62 119 LYS A C 1
ATOM 901 O O . LYS A 1 119 ? -12.553 1.976 10.104 1.00 98.62 119 LYS A O 1
ATOM 906 N N . MET A 1 120 ? -11.843 2.216 7.993 1.00 98.56 120 MET A N 1
ATOM 907 C CA . MET A 1 120 ? -10.433 2.430 8.347 1.00 98.56 120 MET A CA 1
ATOM 908 C C . MET A 1 120 ? -10.221 3.738 9.118 1.00 98.56 120 MET A C 1
ATOM 910 O O . MET A 1 120 ? -9.480 3.765 10.102 1.00 98.56 120 MET A O 1
ATOM 914 N N . ALA A 1 121 ? -10.895 4.813 8.706 1.00 98.06 121 ALA A N 1
ATOM 915 C CA . ALA A 1 121 ? -10.870 6.095 9.398 1.00 98.06 121 ALA A CA 1
ATOM 916 C C . ALA A 1 121 ? -11.472 5.990 10.811 1.00 98.06 121 ALA A C 1
ATOM 918 O O . ALA A 1 121 ? -10.910 6.555 11.753 1.00 98.06 121 ALA A O 1
ATOM 919 N N . ALA A 1 122 ? -12.568 5.237 10.963 1.00 98.25 122 ALA A N 1
ATOM 920 C CA . ALA A 1 122 ? -13.245 5.010 12.239 1.00 98.25 122 ALA A CA 1
ATOM 921 C C . ALA A 1 122 ? -12.494 4.047 13.176 1.00 98.25 122 ALA A C 1
ATOM 923 O O . ALA A 1 122 ? -12.581 4.190 14.394 1.00 98.25 122 ALA A O 1
ATOM 924 N N . LEU A 1 123 ? -11.734 3.089 12.632 1.00 97.56 123 LEU A N 1
ATOM 925 C CA . LEU A 1 123 ? -11.008 2.077 13.411 1.00 97.56 123 LEU A CA 1
ATOM 926 C C . LEU A 1 123 ? -9.970 2.693 14.365 1.00 97.56 123 LEU A C 1
ATOM 928 O O . LEU A 1 123 ? -9.697 2.145 15.433 1.00 97.56 123 LEU A O 1
ATOM 932 N N . GLY A 1 124 ? -9.405 3.841 13.984 1.00 92.44 124 GLY A N 1
ATOM 933 C CA . GLY A 1 124 ? -8.444 4.590 14.783 1.00 92.44 124 GLY A CA 1
ATOM 934 C C . GLY A 1 124 ? -7.017 4.041 14.715 1.00 92.44 124 GLY A C 1
ATOM 935 O O . GLY A 1 124 ? -6.761 2.854 14.500 1.00 92.44 124 GLY A O 1
ATOM 936 N N . GLU A 1 125 ? -6.047 4.933 14.924 1.00 97.56 125 GLU A N 1
ATOM 937 C CA . GLU A 1 125 ? -4.628 4.635 14.702 1.00 97.56 125 GLU A CA 1
ATOM 938 C C . GLU A 1 125 ? -4.119 3.489 15.586 1.00 97.56 125 GLU A C 1
ATOM 940 O O . GLU A 1 125 ? -3.452 2.582 15.093 1.00 97.56 125 GLU A O 1
ATOM 945 N N . GLN A 1 126 ? -4.463 3.489 16.877 1.00 97.94 126 GLN A N 1
ATOM 946 C CA . GLN A 1 126 ? -3.991 2.474 17.826 1.00 97.94 126 GLN A CA 1
ATOM 947 C C . GLN A 1 126 ? -4.417 1.061 17.421 1.00 97.94 126 GLN A C 1
ATOM 949 O O . GLN A 1 126 ? -3.627 0.119 17.510 1.00 97.94 126 GLN A O 1
ATOM 954 N N . ARG A 1 127 ? -5.655 0.902 16.945 1.00 98.25 127 ARG A N 1
ATOM 955 C CA . ARG A 1 127 ? -6.160 -0.408 16.543 1.00 98.25 127 ARG A CA 1
ATOM 956 C C . ARG A 1 127 ? -5.526 -0.874 15.237 1.00 98.25 127 ARG A C 1
ATOM 958 O O . ARG A 1 127 ? -5.140 -2.038 15.149 1.00 98.25 127 ARG A O 1
ATOM 965 N N . VAL A 1 128 ? -5.329 0.033 14.277 1.00 98.50 128 VAL A N 1
ATOM 966 C CA . VAL A 1 128 ? -4.569 -0.261 13.052 1.00 98.50 128 VAL A CA 1
ATOM 967 C C . VAL A 1 128 ? -3.151 -0.706 13.409 1.00 98.50 128 VAL A C 1
ATOM 969 O O . VAL A 1 128 ? -2.736 -1.780 12.981 1.00 98.50 128 VAL A O 1
ATOM 972 N N . GLN A 1 129 ? -2.436 0.037 14.265 1.00 98.38 129 GLN A N 1
ATOM 973 C CA . GLN A 1 129 ? -1.079 -0.316 14.704 1.00 98.38 129 GLN A CA 1
ATOM 974 C C . GLN A 1 129 ? -0.993 -1.749 15.244 1.00 98.38 129 GLN A C 1
ATOM 976 O O . GLN A 1 129 ? -0.065 -2.473 14.892 1.00 98.38 129 GLN A O 1
ATOM 981 N N . GLN A 1 130 ? -1.957 -2.180 16.064 1.00 98.25 130 GLN A N 1
ATOM 982 C CA . GLN A 1 130 ? -1.986 -3.543 16.604 1.00 98.25 130 GLN A CA 1
ATOM 983 C C . GLN A 1 130 ? -2.132 -4.615 15.517 1.00 98.25 130 GLN A C 1
ATOM 985 O O . GLN A 1 130 ? -1.496 -5.666 15.624 1.00 98.25 130 GLN A O 1
ATOM 990 N N . LEU A 1 131 ? -2.950 -4.357 14.493 1.00 98.19 131 LEU A N 1
ATOM 991 C CA . LEU A 1 131 ? -3.230 -5.297 13.403 1.00 98.19 131 LEU A CA 1
ATOM 992 C C . LEU A 1 131 ? -2.043 -5.438 12.442 1.00 98.19 131 LEU A C 1
ATOM 994 O O . LEU A 1 131 ? -1.788 -6.529 11.945 1.00 98.19 131 LEU A O 1
ATOM 998 N N . ILE A 1 132 ? -1.278 -4.362 12.231 1.00 98.12 132 ILE A N 1
ATOM 999 C CA . ILE A 1 132 ? -0.132 -4.348 11.307 1.00 98.12 132 ILE A CA 1
ATOM 1000 C C . ILE A 1 132 ? 1.235 -4.349 12.009 1.00 98.12 132 ILE A C 1
ATOM 1002 O O . ILE A 1 132 ? 2.254 -4.101 11.368 1.00 98.12 132 ILE A O 1
ATOM 1006 N N . LYS A 1 133 ? 1.294 -4.640 13.316 1.00 97.44 133 LYS A N 1
ATOM 1007 C CA . LYS A 1 133 ? 2.526 -4.550 14.132 1.00 97.44 133 LYS A CA 1
ATOM 1008 C C . LYS A 1 133 ? 3.689 -5.423 13.647 1.00 97.44 133 LYS A C 1
ATOM 1010 O O . LYS A 1 133 ? 4.828 -5.191 14.036 1.00 97.44 133 LYS A O 1
ATOM 1015 N N . THR A 1 134 ? 3.407 -6.441 12.833 1.00 96.12 134 THR A N 1
ATOM 1016 C CA . THR A 1 134 ? 4.414 -7.329 12.232 1.00 96.12 134 THR A CA 1
ATOM 1017 C C . THR A 1 134 ? 5.129 -6.700 11.037 1.00 96.12 134 THR A C 1
ATOM 1019 O O . THR A 1 134 ? 6.118 -7.253 10.563 1.00 96.12 134 THR A O 1
ATOM 1022 N N . ILE A 1 135 ? 4.638 -5.568 10.530 1.00 96.88 135 ILE A N 1
ATOM 1023 C CA . ILE A 1 135 ? 5.205 -4.854 9.389 1.00 96.88 135 ILE A CA 1
ATOM 1024 C C . ILE A 1 135 ? 6.187 -3.784 9.893 1.00 96.88 135 ILE A C 1
ATOM 1026 O O . ILE A 1 135 ? 5.920 -3.058 10.852 1.00 96.88 135 ILE A O 1
ATOM 1030 N N . GLY A 1 136 ? 7.330 -3.639 9.220 1.00 94.50 136 GLY A N 1
ATOM 1031 C CA . GLY A 1 136 ? 8.267 -2.547 9.493 1.00 94.50 136 GLY A CA 1
ATOM 1032 C C . GLY A 1 136 ? 7.606 -1.172 9.336 1.00 94.50 136 GLY A C 1
ATOM 1033 O O . GLY A 1 136 ? 6.790 -0.965 8.435 1.00 94.50 136 GLY A O 1
ATOM 1034 N N . LEU A 1 137 ? 7.970 -0.223 10.206 1.00 96.50 137 LEU A N 1
ATOM 1035 C CA . LEU A 1 137 ? 7.426 1.146 10.231 1.00 96.50 137 LEU A CA 1
ATOM 1036 C C . LEU A 1 137 ? 5.912 1.232 10.516 1.00 96.50 137 LEU A C 1
ATOM 1038 O O . LEU A 1 137 ? 5.268 2.216 10.148 1.00 96.50 137 LEU A O 1
ATOM 1042 N N . TYR A 1 138 ? 5.336 0.229 11.192 1.00 97.56 138 TYR A N 1
ATOM 1043 C CA . TYR A 1 138 ? 3.886 0.129 11.407 1.00 97.56 138 TYR A CA 1
ATOM 1044 C C . TYR A 1 138 ? 3.243 1.361 12.063 1.00 97.56 138 TYR A C 1
ATOM 1046 O O . TYR A 1 138 ? 2.092 1.651 11.768 1.00 97.56 138 TYR A O 1
ATOM 1054 N N . ARG A 1 139 ? 3.951 2.108 12.924 1.00 98.12 139 ARG A N 1
ATOM 1055 C CA . ARG A 1 139 ? 3.403 3.318 13.570 1.00 98.12 139 ARG A CA 1
ATOM 1056 C C . ARG A 1 139 ? 3.106 4.412 12.547 1.00 98.12 139 ARG A C 1
ATOM 1058 O O . ARG A 1 139 ? 1.969 4.851 12.420 1.00 98.12 139 ARG A O 1
ATOM 1065 N N . THR A 1 140 ? 4.112 4.781 11.754 1.00 98.06 140 THR A N 1
ATOM 1066 C CA . THR A 1 140 ? 3.960 5.762 10.671 1.00 98.06 140 THR A CA 1
ATOM 1067 C C . THR A 1 140 ? 2.980 5.267 9.614 1.00 98.06 140 THR A C 1
ATOM 1069 O O . THR A 1 140 ? 2.144 6.035 9.148 1.00 98.06 140 THR A O 1
ATOM 1072 N N . LYS A 1 141 ? 3.028 3.974 9.268 1.00 98.12 141 LYS A N 1
ATOM 1073 C CA . LYS A 1 141 ? 2.071 3.376 8.331 1.00 98.12 141 LYS A CA 1
ATOM 1074 C C . LYS A 1 141 ? 0.639 3.467 8.849 1.00 98.12 141 LYS A C 1
ATOM 1076 O O . LYS A 1 141 ? -0.215 3.918 8.105 1.00 98.12 141 LYS A O 1
ATOM 1081 N N . ALA A 1 142 ? 0.375 3.126 10.108 1.00 98.62 142 ALA A N 1
ATOM 1082 C CA . ALA A 1 142 ? -0.959 3.232 10.696 1.00 98.62 142 ALA A CA 1
ATOM 1083 C C . ALA A 1 142 ? -1.481 4.673 10.681 1.00 98.62 142 ALA A C 1
ATOM 1085 O O . ALA A 1 142 ? -2.613 4.904 10.257 1.00 98.62 142 ALA A O 1
ATOM 1086 N N . LYS A 1 143 ? -0.638 5.644 11.060 1.00 98.56 143 LYS A N 1
ATOM 1087 C CA . LYS A 1 143 ? -0.967 7.072 10.957 1.00 98.56 143 LYS A CA 1
ATOM 1088 C C . LYS A 1 143 ? -1.340 7.457 9.523 1.00 98.56 143 LYS A C 1
ATOM 1090 O O . LYS A 1 143 ? -2.361 8.108 9.311 1.00 98.56 143 LYS A O 1
ATOM 1095 N N . ASN A 1 144 ? -0.547 7.025 8.541 1.00 98.50 144 ASN A N 1
ATOM 1096 C CA . ASN A 1 144 ? -0.818 7.286 7.128 1.00 98.50 144 ASN A CA 1
ATOM 1097 C C . ASN A 1 144 ? -2.113 6.618 6.661 1.00 98.50 144 ASN A C 1
ATOM 1099 O O . ASN A 1 144 ? -2.904 7.280 6.007 1.00 98.50 144 ASN A O 1
ATOM 1103 N N . LEU A 1 145 ? -2.370 5.356 7.027 1.00 98.62 145 LEU A N 1
ATOM 1104 C CA . LEU A 1 145 ? -3.590 4.638 6.644 1.00 98.62 145 LEU A CA 1
ATOM 1105 C C . LEU A 1 145 ? -4.849 5.325 7.174 1.00 98.62 145 LEU A C 1
ATOM 110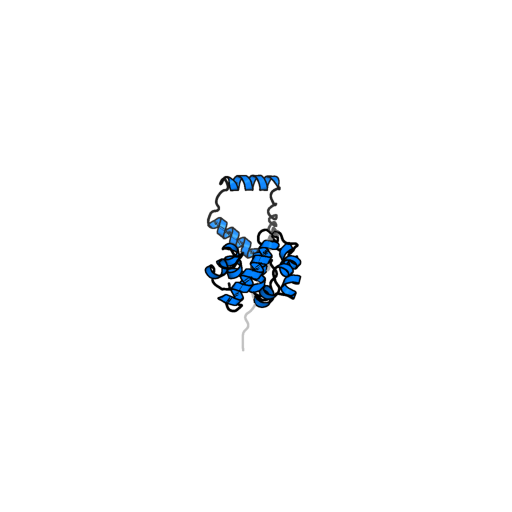7 O O . LEU A 1 145 ? -5.813 5.495 6.435 1.00 98.62 145 LEU A O 1
ATOM 1111 N N . VAL A 1 146 ? -4.846 5.766 8.432 1.00 98.69 146 VAL A N 1
ATOM 1112 C CA . VAL A 1 146 ? -5.984 6.509 8.986 1.00 98.69 146 VAL A CA 1
ATOM 1113 C C . VAL A 1 146 ? -6.108 7.879 8.316 1.00 98.69 146 VAL A C 1
ATOM 1115 O O . VAL A 1 146 ? -7.206 8.268 7.927 1.00 98.69 146 VAL A O 1
ATOM 1118 N N . GLY A 1 147 ? -4.996 8.595 8.131 1.00 98.69 147 GLY A N 1
ATOM 1119 C CA . GLY A 1 147 ? -4.982 9.918 7.500 1.00 98.69 147 GLY A CA 1
ATOM 1120 C C . GLY A 1 147 ? -5.448 9.906 6.042 1.00 98.69 147 GLY A C 1
ATOM 1121 O O . GLY A 1 147 ? -6.293 10.712 5.666 1.00 98.69 147 GLY A O 1
ATOM 1122 N N . LEU A 1 148 ? -4.952 8.968 5.230 1.00 98.50 148 LEU A N 1
ATOM 1123 C CA . LEU A 1 148 ? -5.384 8.816 3.840 1.00 98.50 148 LEU A CA 1
ATOM 1124 C C . LEU A 1 148 ? -6.843 8.387 3.752 1.00 98.50 148 LEU A C 1
ATOM 1126 O O . LEU A 1 148 ? -7.554 8.864 2.877 1.00 98.50 148 LEU A O 1
ATOM 1130 N N . SER A 1 149 ? -7.312 7.545 4.676 1.00 98.75 149 SER A N 1
ATOM 1131 C CA . SER A 1 149 ? -8.710 7.109 4.682 1.00 98.75 149 SER A CA 1
ATOM 1132 C C . SER A 1 149 ? -9.650 8.271 4.986 1.00 98.75 149 SER A C 1
ATOM 1134 O O . SER A 1 149 ? -10.630 8.452 4.275 1.00 98.75 149 SER A O 1
ATOM 1136 N N . LYS A 1 150 ? -9.307 9.118 5.967 1.00 98.69 150 LYS A N 1
ATOM 1137 C CA . LYS A 1 150 ? -10.042 10.362 6.248 1.00 98.69 150 LYS A CA 1
ATOM 1138 C C . LYS A 1 150 ? -10.076 11.284 5.034 1.00 98.69 150 LYS A C 1
ATOM 1140 O O . LYS A 1 150 ? -11.153 11.681 4.612 1.00 98.69 150 LYS A O 1
ATOM 1145 N N . LYS A 1 151 ? -8.920 11.529 4.411 1.00 98.50 151 LYS A N 1
ATOM 1146 C CA . LYS A 1 151 ? -8.816 12.380 3.219 1.00 98.50 151 LYS A CA 1
ATOM 1147 C C . LYS A 1 151 ? -9.651 11.849 2.046 1.00 98.50 151 LYS A C 1
ATOM 1149 O O . LYS A 1 151 ? -10.297 12.626 1.357 1.00 98.50 151 LYS A O 1
ATOM 1154 N N . ILE A 1 152 ? -9.696 10.530 1.843 1.00 98.62 152 ILE A N 1
ATOM 1155 C CA . ILE A 1 152 ? -10.555 9.902 0.825 1.00 98.62 152 ILE A CA 1
ATOM 1156 C C . ILE A 1 152 ? -12.043 10.116 1.128 1.00 98.62 152 ILE A C 1
ATOM 1158 O O . ILE A 1 152 ? -12.811 10.421 0.218 1.00 98.62 152 ILE A O 1
ATOM 1162 N N . VAL A 1 153 ? -12.462 9.973 2.385 1.00 98.56 153 VAL A N 1
ATOM 1163 C CA . VAL A 1 153 ? -13.856 10.225 2.779 1.00 98.56 153 VAL A CA 1
ATOM 1164 C C . VAL A 1 153 ? -14.216 11.699 2.573 1.00 98.56 153 VAL A C 1
ATOM 1166 O O . VAL A 1 153 ? -15.229 11.997 1.946 1.00 98.56 153 VAL A O 1
ATOM 1169 N N . GLU A 1 154 ? -13.368 12.609 3.051 1.00 98.31 154 GLU A N 1
ATOM 1170 C CA . GLU A 1 154 ? -13.615 14.056 3.079 1.00 98.31 154 GLU A CA 1
ATOM 1171 C C . GLU A 1 154 ? -13.543 14.706 1.688 1.00 98.31 154 GLU A C 1
ATOM 1173 O O . GLU A 1 154 ? -14.408 15.505 1.338 1.00 98.31 154 GLU A O 1
ATOM 1178 N N . GLU A 1 155 ? -12.536 14.366 0.880 1.00 98.00 155 GLU A N 1
ATOM 1179 C CA . GLU A 1 155 ? -12.246 15.063 -0.385 1.00 98.00 155 GLU A CA 1
ATOM 1180 C C . GLU A 1 155 ? -12.668 14.270 -1.630 1.00 98.00 155 GLU A C 1
ATOM 1182 O O . GLU A 1 155 ? -12.771 14.831 -2.722 1.00 98.00 155 GLU A O 1
ATOM 1187 N N . HIS A 1 156 ? -12.912 12.963 -1.491 1.00 97.69 156 HIS A N 1
ATOM 1188 C CA . HIS A 1 156 ? -13.167 12.060 -2.619 1.00 97.69 156 HIS A CA 1
ATOM 1189 C C . HIS A 1 156 ? -14.421 11.189 -2.447 1.00 97.69 156 HIS A C 1
ATOM 1191 O O . HIS A 1 156 ? -14.632 10.253 -3.220 1.00 97.69 156 HIS A O 1
ATOM 1197 N N . GLY A 1 157 ? -15.265 11.484 -1.451 1.00 97.12 157 GLY A N 1
ATOM 1198 C CA . GLY A 1 157 ? -16.553 10.813 -1.250 1.00 97.12 157 GLY A CA 1
ATOM 1199 C C . GLY A 1 157 ? -16.434 9.305 -1.018 1.00 97.12 157 GLY A C 1
ATOM 1200 O O . GLY A 1 157 ? -17.270 8.542 -1.502 1.00 97.12 157 GLY A O 1
ATOM 1201 N N . GLY A 1 158 ? -15.360 8.865 -0.357 1.00 97.44 158 GLY A N 1
ATOM 1202 C CA . GLY A 1 158 ? -15.131 7.449 -0.050 1.00 97.44 158 GLY A CA 1
ATOM 1203 C C . GLY A 1 158 ? -14.569 6.630 -1.217 1.00 97.44 158 GLY A C 1
ATOM 1204 O O . GLY A 1 158 ? -14.405 5.417 -1.102 1.00 97.44 158 GLY A O 1
ATOM 1205 N N . GLN A 1 159 ? -14.246 7.260 -2.351 1.00 98.00 159 GLN A N 1
ATOM 1206 C CA . GLN A 1 159 ? -13.718 6.570 -3.529 1.00 98.00 159 GLN A CA 1
ATOM 1207 C C . GLN A 1 159 ? -12.221 6.817 -3.706 1.00 98.00 159 GLN A C 1
ATOM 1209 O O . GLN A 1 159 ? -11.735 7.939 -3.575 1.00 98.00 159 GLN A O 1
ATOM 1214 N N . VAL A 1 160 ? -11.476 5.763 -4.054 1.00 98.12 160 VAL A N 1
ATOM 1215 C CA . VAL A 1 160 ? -10.046 5.895 -4.367 1.00 98.12 160 VAL A CA 1
ATOM 1216 C C . VAL A 1 160 ? -9.880 6.782 -5.608 1.00 98.12 160 VAL A C 1
ATOM 1218 O O . VAL A 1 160 ? -10.462 6.463 -6.652 1.00 98.12 160 VAL A O 1
ATOM 1221 N N . PRO A 1 161 ? -9.082 7.864 -5.531 1.00 97.25 161 PRO A N 1
ATOM 1222 C CA . PRO A 1 161 ? -8.885 8.760 -6.659 1.00 97.25 161 PRO A CA 1
ATOM 1223 C C . PRO A 1 161 ? -8.248 8.059 -7.859 1.00 97.25 161 PRO A C 1
ATOM 1225 O O . PRO A 1 161 ? -7.430 7.151 -7.715 1.00 97.25 161 PRO A O 1
ATOM 1228 N N . ARG A 1 162 ? -8.613 8.512 -9.061 1.00 97.06 162 ARG A N 1
ATOM 1229 C CA . ARG A 1 162 ? -8.166 7.925 -10.337 1.00 97.06 162 ARG A CA 1
ATOM 1230 C C . ARG A 1 162 ? -7.143 8.779 -11.082 1.00 97.06 162 ARG A C 1
ATOM 1232 O O . ARG A 1 162 ? -6.867 8.516 -12.247 1.00 97.06 162 ARG A O 1
ATOM 1239 N N . THR A 1 163 ? -6.586 9.802 -10.435 1.00 97.31 163 THR A N 1
ATOM 1240 C CA . THR A 1 163 ? -5.483 10.590 -11.000 1.00 97.31 163 THR A CA 1
ATOM 1241 C C . THR A 1 163 ? -4.247 10.457 -10.130 1.00 97.31 163 THR A C 1
ATOM 1243 O O . THR A 1 163 ? -4.327 10.286 -8.912 1.00 97.31 163 THR A O 1
ATOM 1246 N N . ARG A 1 164 ? -3.077 10.517 -10.760 1.00 97.31 164 ARG A N 1
ATOM 1247 C CA . ARG A 1 164 ? -1.801 10.358 -10.064 1.00 97.31 164 ARG A CA 1
ATOM 1248 C C . ARG A 1 164 ? -1.583 11.482 -9.055 1.00 97.31 164 ARG A C 1
ATOM 1250 O O . ARG A 1 164 ? -1.135 11.224 -7.948 1.00 97.31 164 ARG A O 1
ATOM 1257 N N . GLU A 1 165 ? -1.938 12.707 -9.425 1.00 97.75 165 GLU A N 1
ATOM 1258 C CA . GLU A 1 165 ? -1.764 13.915 -8.618 1.00 97.75 165 GLU A CA 1
ATOM 1259 C C . GLU A 1 165 ? -2.590 13.847 -7.329 1.00 97.75 165 GLU A C 1
ATOM 1261 O O . GLU A 1 165 ? -2.089 14.162 -6.252 1.00 97.75 165 GLU A O 1
ATOM 1266 N N . THR A 1 166 ? -3.839 13.379 -7.419 1.00 97.62 166 THR A N 1
ATOM 1267 C CA . THR A 1 166 ? -4.715 13.234 -6.246 1.00 97.62 166 THR A CA 1
ATOM 1268 C C . THR A 1 166 ? -4.296 12.063 -5.363 1.00 97.62 166 THR A C 1
ATOM 1270 O O . THR A 1 166 ? -4.334 12.182 -4.142 1.00 97.62 166 THR A O 1
ATOM 1273 N N . LEU A 1 167 ? -3.809 10.965 -5.951 1.00 98.31 167 LEU A N 1
ATOM 1274 C CA . LEU A 1 167 ? -3.217 9.863 -5.192 1.00 98.31 167 LEU A CA 1
ATOM 1275 C C . LEU A 1 167 ? -1.942 10.294 -4.457 1.00 98.31 167 LEU A C 1
ATOM 1277 O O . LEU A 1 167 ? -1.809 10.000 -3.277 1.00 98.31 167 LEU A O 1
ATOM 1281 N N . GLU A 1 168 ? -1.023 11.008 -5.112 1.00 98.25 168 GLU A N 1
ATOM 1282 C CA . GLU A 1 168 ? 0.225 11.504 -4.504 1.00 98.25 168 GLU A CA 1
ATOM 1283 C C . GLU A 1 168 ? -0.021 12.516 -3.365 1.00 98.25 168 GLU A C 1
ATOM 1285 O O . GLU A 1 168 ? 0.838 12.691 -2.503 1.00 98.25 168 GLU A O 1
ATOM 1290 N N . ALA A 1 169 ? -1.196 13.152 -3.315 1.00 98.00 169 ALA A N 1
ATOM 1291 C CA . ALA A 1 169 ? -1.594 14.015 -2.204 1.00 98.00 169 ALA A CA 1
ATOM 1292 C C . ALA A 1 169 ? -2.027 13.236 -0.943 1.00 98.00 169 ALA A C 1
ATOM 1294 O O . ALA A 1 169 ? -2.196 13.835 0.125 1.00 98.00 169 ALA A O 1
ATOM 1295 N N . LEU A 1 170 ? -2.228 11.915 -1.036 1.00 98.38 170 LEU A N 1
ATOM 1296 C CA . LEU A 1 170 ? -2.600 11.078 0.101 1.00 98.38 170 LEU A CA 1
ATOM 1297 C C . LEU A 1 170 ? -1.376 10.760 0.989 1.00 98.38 170 LEU A C 1
ATOM 1299 O O . LEU A 1 170 ? -0.308 10.401 0.486 1.00 98.38 170 LEU A O 1
ATOM 1303 N N . PRO A 1 171 ? -1.512 10.805 2.329 1.00 97.81 171 PRO A N 1
ATOM 1304 C CA . PRO A 1 171 ? -0.444 10.426 3.250 1.00 97.81 171 PRO A CA 1
ATOM 1305 C C . PRO A 1 171 ? 0.133 9.033 2.968 1.00 97.81 171 PRO A C 1
ATOM 1307 O O . PRO A 1 171 ? -0.585 8.037 2.932 1.00 97.81 171 PRO A O 1
ATOM 1310 N N . GLY A 1 172 ? 1.457 8.948 2.820 1.00 96.06 172 GLY A N 1
ATOM 1311 C CA . GLY A 1 172 ? 2.154 7.682 2.565 1.00 96.06 172 GLY A CA 1
ATOM 1312 C C . GLY A 1 172 ? 2.095 7.187 1.116 1.00 96.06 172 GLY A C 1
ATOM 1313 O O . GLY A 1 172 ? 2.612 6.105 0.837 1.00 96.06 172 GLY A O 1
ATOM 1314 N N . VAL A 1 173 ? 1.521 7.965 0.196 1.00 98.12 173 VAL A N 1
ATOM 1315 C CA . VAL A 1 173 ? 1.458 7.639 -1.231 1.00 98.12 173 VAL A CA 1
ATOM 1316 C C . VAL A 1 173 ? 2.460 8.498 -1.995 1.00 98.12 173 VAL A C 1
ATOM 1318 O O . VAL A 1 173 ? 2.321 9.708 -2.097 1.00 98.12 173 VAL A O 1
ATOM 1321 N N . GLY A 1 174 ? 3.495 7.861 -2.542 1.00 96.56 174 GLY A N 1
ATOM 1322 C CA . GLY A 1 174 ? 4.411 8.500 -3.488 1.00 96.56 174 GLY A CA 1
ATOM 1323 C C . GLY A 1 174 ? 4.099 8.119 -4.935 1.00 96.56 174 GLY A C 1
ATOM 1324 O O . GLY A 1 174 ? 3.264 7.252 -5.197 1.00 96.56 174 GLY A O 1
ATOM 1325 N N . ARG A 1 175 ? 4.862 8.681 -5.882 1.00 96.94 175 ARG A N 1
ATOM 1326 C CA . ARG A 1 175 ? 4.716 8.426 -7.329 1.00 96.94 175 ARG A CA 1
ATOM 1327 C C . ARG A 1 175 ? 4.635 6.942 -7.698 1.00 96.94 175 ARG A C 1
ATOM 1329 O O . ARG A 1 175 ? 3.788 6.542 -8.488 1.00 96.94 175 ARG A O 1
ATOM 1336 N N . LYS A 1 176 ? 5.505 6.105 -7.119 1.00 96.44 176 LYS A N 1
ATOM 1337 C CA . LYS A 1 176 ? 5.506 4.655 -7.387 1.00 96.44 176 LYS A CA 1
ATOM 1338 C C . LYS A 1 176 ? 4.201 4.001 -6.925 1.00 96.44 176 LYS A C 1
ATOM 1340 O O . LYS A 1 176 ? 3.617 3.231 -7.677 1.00 96.44 176 LYS A O 1
ATOM 1345 N N . THR A 1 177 ? 3.754 4.319 -5.712 1.00 97.31 177 THR A N 1
ATOM 1346 C CA . THR A 1 177 ? 2.502 3.805 -5.141 1.00 97.31 177 THR A CA 1
ATOM 1347 C C . THR A 1 177 ? 1.313 4.205 -6.007 1.00 97.31 177 THR A C 1
ATOM 1349 O O . THR A 1 177 ? 0.520 3.342 -6.369 1.00 97.31 177 THR A O 1
ATOM 1352 N N . ALA A 1 178 ? 1.232 5.479 -6.404 1.00 97.75 178 ALA A N 1
ATOM 1353 C CA . ALA A 1 178 ? 0.171 5.973 -7.276 1.00 97.75 178 ALA A CA 1
ATOM 1354 C C . ALA A 1 178 ? 0.140 5.220 -8.617 1.00 97.75 178 ALA A C 1
ATOM 1356 O O . ALA A 1 178 ? -0.908 4.721 -9.013 1.00 97.75 178 ALA A O 1
ATOM 1357 N N . ASN A 1 179 ? 1.293 5.047 -9.270 1.00 97.38 179 ASN A N 1
ATOM 1358 C CA . ASN A 1 179 ? 1.375 4.324 -10.542 1.00 97.38 179 ASN A CA 1
ATOM 1359 C C . ASN A 1 179 ? 0.942 2.856 -10.423 1.00 97.38 179 ASN A C 1
ATOM 1361 O O . ASN A 1 179 ? 0.249 2.359 -11.306 1.00 97.38 179 ASN A O 1
ATOM 1365 N N . VAL A 1 180 ? 1.329 2.166 -9.343 1.00 96.62 180 VAL A N 1
ATOM 1366 C CA . VAL A 1 180 ? 0.905 0.776 -9.100 1.00 96.62 180 VAL A CA 1
ATOM 1367 C C . VAL A 1 180 ? -0.610 0.699 -8.932 1.00 96.62 180 VAL A C 1
ATOM 1369 O O . VAL A 1 180 ? -1.243 -0.154 -9.545 1.00 96.62 180 VAL A O 1
ATOM 1372 N N . VAL A 1 181 ? -1.199 1.594 -8.135 1.00 97.19 181 VAL A N 1
ATOM 1373 C CA . VAL A 1 181 ? -2.650 1.606 -7.902 1.00 97.19 181 VAL A CA 1
ATOM 1374 C C . VAL A 1 181 ? -3.410 1.899 -9.190 1.00 97.19 181 VAL A C 1
ATOM 1376 O O . VAL A 1 181 ? -4.350 1.173 -9.495 1.00 97.19 181 VAL A O 1
ATOM 1379 N N . LEU A 1 182 ? -2.985 2.901 -9.968 1.00 97.44 182 LEU A N 1
ATOM 1380 C CA . LEU A 1 182 ? -3.615 3.223 -11.251 1.00 97.44 182 LEU A CA 1
ATOM 1381 C C . LEU A 1 182 ? -3.585 2.022 -12.198 1.00 97.44 182 LEU A C 1
ATOM 1383 O O . LEU A 1 182 ? -4.639 1.571 -12.633 1.00 97.44 182 LEU A O 1
ATOM 1387 N N . ASN A 1 183 ? -2.401 1.445 -12.409 1.00 96.00 183 ASN A N 1
ATOM 1388 C CA . ASN A 1 183 ? -2.227 0.338 -13.340 1.00 96.00 183 ASN A CA 1
ATOM 1389 C C . ASN A 1 183 ? -3.000 -0.927 -12.938 1.00 96.00 183 ASN A C 1
ATOM 1391 O O . ASN A 1 183 ? -3.568 -1.599 -13.793 1.00 96.00 183 ASN A O 1
ATOM 1395 N N . VAL A 1 184 ? -3.011 -1.275 -11.647 1.00 95.31 184 VAL A N 1
ATOM 1396 C CA . VAL A 1 184 ? -3.601 -2.540 -11.184 1.00 95.31 184 VAL A CA 1
ATOM 1397 C C . VAL A 1 184 ? -5.109 -2.420 -10.953 1.00 95.31 184 VAL A C 1
ATOM 1399 O O . VAL A 1 184 ? -5.838 -3.349 -11.289 1.00 95.31 184 VAL A O 1
ATOM 1402 N N . ALA A 1 185 ? -5.598 -1.308 -10.392 1.00 94.00 185 ALA A N 1
ATOM 1403 C CA . ALA A 1 185 ? -7.025 -1.152 -10.095 1.00 94.00 185 ALA A CA 1
ATOM 1404 C C . ALA A 1 185 ? -7.842 -0.559 -11.248 1.00 94.00 185 ALA A C 1
ATOM 1406 O O . ALA A 1 185 ? -9.048 -0.806 -11.305 1.00 94.00 185 ALA A O 1
ATOM 1407 N N . PHE A 1 186 ? -7.233 0.247 -12.124 1.00 94.44 186 PHE A N 1
ATOM 1408 C CA . PHE A 1 186 ? -7.968 1.048 -13.110 1.00 94.44 186 PHE A CA 1
ATOM 1409 C C . PHE A 1 186 ? -7.517 0.854 -14.567 1.00 94.44 186 PHE A C 1
ATOM 1411 O O . PHE A 1 186 ? -8.247 1.292 -15.458 1.00 94.44 186 PHE A O 1
ATOM 1418 N N . GLY A 1 187 ? -6.406 0.147 -14.811 1.00 84.81 187 GLY A N 1
ATOM 1419 C CA . GLY A 1 187 ? -5.876 -0.166 -16.148 1.00 84.81 187 GLY A CA 1
ATOM 1420 C C . GLY A 1 187 ? -4.864 0.847 -16.664 1.00 84.81 187 GLY A C 1
ATOM 1421 O O . GLY A 1 187 ? -4.598 0.796 -17.883 1.00 84.81 187 GLY A O 1
#

Sequence (187 aa):
MARKTPRRATRRSARKAPRRTAQTLRRPRARAAAELKSPAARSAADHAAAAGALPQWTTAEIEEAFRRFKAARPEPKGELEHINPFTLLVAVVLSAQATDAGVNKATPALFAVADTPEKMAALGEQRVQQLIKTIGLYRTKAKNLVGLSKKIVEEHGGQVPRTRETLEALPGVGRKTANVVLNVAFG

pLDDT: mean 83.79, std 21.94, range [35.84, 98.75]